Protein AF-A0A3M7SC53-F1 (afdb_monomer_lite)

Structure (mmCIF, N/CA/C/O backbone):
data_AF-A0A3M7SC53-F1
#
_entry.id   AF-A0A3M7SC53-F1
#
loop_
_atom_site.group_PDB
_atom_site.id
_atom_site.type_symbol
_atom_site.label_atom_id
_atom_site.label_alt_id
_atom_site.label_comp_id
_atom_site.label_asym_id
_atom_site.label_entity_id
_atom_site.label_seq_id
_atom_site.pdbx_PDB_ins_code
_atom_site.Cartn_x
_atom_site.Cartn_y
_atom_site.Cartn_z
_atom_site.occupancy
_atom_site.B_iso_or_equiv
_atom_site.auth_seq_id
_atom_site.auth_comp_id
_atom_site.auth_asym_id
_atom_site.auth_atom_id
_atom_site.pdbx_PDB_model_num
ATOM 1 N N . MET A 1 1 ? 15.096 -19.952 -160.374 1.00 41.41 1 MET A N 1
ATOM 2 C CA . MET A 1 1 ? 16.534 -20.297 -160.502 1.00 41.41 1 MET A CA 1
ATOM 3 C C . MET A 1 1 ? 17.341 -19.293 -159.691 1.00 41.41 1 MET A C 1
ATOM 5 O O . MET A 1 1 ? 16.899 -18.151 -159.714 1.00 41.41 1 MET A O 1
ATOM 9 N N . PRO A 1 2 ? 18.494 -19.624 -159.064 1.00 46.28 2 PRO A N 1
ATOM 10 C CA . PRO A 1 2 ? 19.115 -20.933 -158.722 1.00 46.28 2 PRO A CA 1
ATOM 11 C C . PRO A 1 2 ? 19.351 -21.104 -157.176 1.00 46.28 2 PRO A C 1
ATOM 13 O O . PRO A 1 2 ? 19.527 -20.109 -156.490 1.00 46.28 2 PRO A O 1
ATOM 16 N N . LYS A 1 3 ? 19.083 -22.263 -156.523 1.00 46.66 3 LYS A N 1
ATOM 17 C CA . LYS A 1 3 ? 19.922 -23.482 -156.229 1.00 46.66 3 LYS A CA 1
ATOM 18 C C . LYS A 1 3 ? 21.086 -23.220 -155.228 1.00 46.66 3 LYS A C 1
ATOM 20 O O . LYS A 1 3 ? 21.797 -22.258 -155.441 1.00 46.66 3 LYS A O 1
ATOM 25 N N . GLU A 1 4 ? 21.334 -23.950 -154.118 1.00 41.44 4 GLU A N 1
ATOM 26 C CA . GLU A 1 4 ? 21.503 -25.415 -153.890 1.00 41.44 4 GLU A CA 1
ATOM 27 C C . GLU A 1 4 ? 21.604 -25.768 -152.360 1.00 41.44 4 GLU A C 1
ATOM 29 O O . GLU A 1 4 ? 22.154 -24.978 -151.604 1.00 41.44 4 GLU A O 1
ATOM 34 N N . LYS A 1 5 ? 20.898 -26.794 -151.818 1.00 39.72 5 LYS A N 1
ATOM 35 C CA . LYS A 1 5 ? 21.329 -28.156 -151.324 1.00 39.72 5 LYS A CA 1
ATOM 36 C C . LYS A 1 5 ? 22.576 -28.234 -150.395 1.00 39.72 5 LYS A C 1
ATOM 38 O O . LYS A 1 5 ? 23.561 -27.590 -150.692 1.00 39.72 5 LYS A O 1
ATOM 43 N N . SER A 1 6 ? 22.783 -29.120 -149.398 1.00 48.66 6 SER A N 1
ATOM 44 C CA . SER A 1 6 ? 22.049 -30.008 -148.451 1.00 48.66 6 SER A CA 1
ATOM 45 C C . SER A 1 6 ? 23.109 -30.871 -147.700 1.00 48.66 6 SER A C 1
ATOM 47 O O . SER A 1 6 ? 24.000 -31.357 -148.397 1.00 48.66 6 SER A O 1
ATOM 49 N N . LYS A 1 7 ? 23.007 -31.157 -146.378 1.00 39.00 7 LYS A N 1
ATOM 50 C CA . LYS A 1 7 ? 23.441 -32.433 -145.709 1.00 39.00 7 LYS A CA 1
ATOM 51 C C . LYS A 1 7 ? 23.257 -32.417 -144.168 1.00 39.00 7 LYS A C 1
ATOM 53 O O . LYS A 1 7 ? 23.855 -31.594 -143.487 1.00 39.00 7 LYS A O 1
ATOM 58 N N . LYS A 1 8 ? 22.479 -33.371 -143.628 1.00 48.31 8 LYS A N 1
ATOM 59 C CA . LYS A 1 8 ? 22.240 -33.674 -142.193 1.00 48.31 8 LYS A CA 1
ATOM 60 C C . LYS A 1 8 ? 22.649 -35.130 -141.904 1.00 48.31 8 LYS A C 1
ATOM 62 O O . LYS A 1 8 ? 22.130 -36.000 -142.594 1.00 48.31 8 LYS A O 1
ATOM 67 N N . SER A 1 9 ? 23.505 -35.393 -140.902 1.00 42.53 9 SER A N 1
ATOM 68 C CA . SER A 1 9 ? 23.645 -36.714 -140.222 1.00 42.53 9 SER A CA 1
ATOM 69 C C . SER A 1 9 ? 24.600 -36.727 -138.995 1.00 42.53 9 SER A C 1
ATOM 71 O O . SER A 1 9 ? 25.244 -37.744 -138.732 1.00 42.53 9 SER A O 1
ATOM 73 N N . LYS A 1 10 ? 24.743 -35.624 -138.236 1.00 46.44 10 LYS A N 1
ATOM 74 C CA . LYS A 1 10 ? 25.610 -35.543 -137.030 1.00 46.44 10 LYS A CA 1
ATOM 75 C C . LYS A 1 10 ? 24.879 -35.136 -135.736 1.00 46.44 10 LYS A C 1
ATOM 77 O O . LYS A 1 10 ? 25.492 -35.152 -134.677 1.00 46.44 10 LYS A O 1
ATOM 82 N N . ASP A 1 11 ? 23.576 -34.866 -135.784 1.00 50.78 11 ASP A N 1
ATOM 83 C CA . ASP A 1 11 ? 22.898 -34.075 -134.739 1.00 50.78 11 ASP A CA 1
ATOM 84 C C . ASP A 1 11 ? 22.455 -34.866 -133.486 1.00 50.78 11 ASP A C 1
ATOM 86 O O . ASP A 1 11 ? 22.272 -34.281 -132.422 1.00 50.78 11 ASP A O 1
ATOM 90 N N . SER A 1 12 ? 22.324 -36.199 -133.545 1.00 54.75 12 SER A N 1
ATOM 91 C CA . SER A 1 12 ? 21.771 -36.989 -132.420 1.00 54.75 12 SER A CA 1
ATOM 92 C C . SER A 1 12 ? 22.784 -37.296 -131.302 1.00 54.75 12 SER A C 1
ATOM 94 O O . SER A 1 12 ? 22.460 -37.151 -130.125 1.00 54.75 12 SER A O 1
ATOM 96 N N . LYS A 1 13 ? 24.039 -37.636 -131.637 1.00 55.78 13 LYS A N 1
ATOM 97 C CA . LYS A 1 13 ? 25.118 -37.781 -130.634 1.00 55.78 13 LYS A CA 1
ATOM 98 C C . LYS A 1 13 ? 25.551 -36.423 -130.076 1.00 55.78 13 LYS A C 1
ATOM 100 O O . LYS A 1 13 ? 25.897 -36.330 -128.903 1.00 55.78 13 LYS A O 1
ATOM 105 N N . VAL A 1 14 ? 25.477 -35.375 -130.898 1.00 60.75 14 VAL A N 1
ATOM 106 C CA . VAL A 1 14 ? 25.773 -33.990 -130.504 1.00 60.75 14 VAL A CA 1
ATOM 107 C C . VAL A 1 14 ? 24.816 -33.512 -129.405 1.00 60.75 14 VAL A C 1
ATOM 109 O O . VAL A 1 14 ? 25.275 -32.886 -128.459 1.00 60.75 14 VAL A O 1
ATOM 112 N N . ASN A 1 15 ? 23.541 -33.915 -129.431 1.00 68.19 15 ASN A N 1
ATOM 113 C CA . ASN A 1 15 ? 22.551 -33.521 -128.421 1.00 68.19 15 ASN A CA 1
ATOM 114 C C . ASN A 1 15 ? 22.837 -34.090 -127.006 1.00 68.19 15 ASN A C 1
ATOM 116 O O . ASN A 1 15 ? 22.750 -33.372 -126.013 1.00 68.19 15 ASN A O 1
ATOM 120 N N . TYR A 1 16 ? 23.262 -35.356 -126.891 1.00 70.62 16 TYR A N 1
ATOM 121 C CA . TYR A 1 16 ? 23.589 -35.967 -125.588 1.00 70.62 16 TYR A CA 1
ATOM 122 C C . TYR A 1 16 ? 24.852 -35.364 -124.950 1.00 70.62 16 TYR A C 1
ATOM 124 O O . TYR A 1 16 ? 24.859 -35.033 -123.763 1.00 70.62 16 TYR A O 1
ATOM 132 N N . PHE A 1 17 ? 25.914 -35.162 -125.740 1.00 73.56 17 PHE A N 1
ATOM 133 C CA . PHE A 1 17 ? 27.124 -34.491 -125.254 1.00 73.56 17 PHE A CA 1
ATOM 134 C C . PHE A 1 17 ? 26.847 -33.034 -124.872 1.00 73.56 17 PHE A C 1
ATOM 136 O O . PHE A 1 17 ? 27.353 -32.589 -123.846 1.00 73.56 17 PHE A O 1
ATOM 143 N N . GLN A 1 18 ? 26.000 -32.333 -125.634 1.00 76.50 18 GLN A N 1
ATOM 144 C CA . GLN A 1 18 ? 25.606 -30.952 -125.360 1.00 76.50 18 GLN A CA 1
ATOM 145 C C . GLN A 1 18 ? 24.805 -30.816 -124.055 1.00 76.50 18 GLN A C 1
ATOM 147 O O . GLN A 1 18 ? 25.041 -29.880 -123.289 1.00 76.50 18 GLN A O 1
ATOM 152 N N . ALA A 1 19 ? 23.926 -31.775 -123.747 1.00 78.25 19 ALA A N 1
ATOM 153 C CA . ALA A 1 19 ? 23.198 -31.824 -122.478 1.00 78.25 19 ALA A CA 1
ATOM 154 C C . ALA A 1 19 ? 24.126 -32.088 -121.277 1.00 78.25 19 ALA A C 1
ATOM 156 O O . ALA A 1 19 ? 24.023 -31.406 -120.257 1.00 78.25 19 ALA A O 1
ATOM 157 N N . ILE A 1 20 ? 25.091 -33.010 -121.402 1.00 80.38 20 ILE A N 1
ATOM 158 C CA . ILE A 1 20 ? 26.094 -33.267 -120.351 1.00 80.38 20 ILE A CA 1
ATOM 159 C C . ILE A 1 20 ? 27.000 -32.051 -120.142 1.00 80.38 20 ILE A C 1
ATOM 161 O O . ILE A 1 20 ? 27.295 -31.698 -118.999 1.00 80.38 20 ILE A O 1
ATOM 165 N N . THR A 1 21 ? 27.453 -31.396 -121.214 1.00 80.38 21 THR A N 1
ATOM 166 C CA . THR A 1 21 ? 28.243 -30.163 -121.093 1.00 80.38 21 THR A CA 1
ATOM 167 C C . THR A 1 21 ? 27.420 -29.034 -120.494 1.00 80.38 21 THR A C 1
ATOM 169 O O . THR A 1 21 ? 27.932 -28.332 -119.634 1.00 80.38 21 THR A O 1
ATOM 172 N N . GLY A 1 22 ? 26.146 -28.897 -120.871 1.00 83.25 22 GLY A N 1
ATOM 173 C CA . GLY A 1 22 ? 25.236 -27.906 -120.297 1.00 83.25 22 GLY A CA 1
ATOM 174 C C . GLY A 1 22 ? 25.007 -28.125 -118.802 1.00 83.25 22 GLY A C 1
ATOM 175 O O . GLY A 1 22 ? 25.065 -27.174 -118.033 1.00 83.25 22 GLY A O 1
ATOM 176 N N . TYR A 1 23 ? 24.850 -29.378 -118.364 1.00 85.44 23 TYR A N 1
ATOM 177 C CA . TYR A 1 23 ? 24.768 -29.712 -116.942 1.00 85.44 23 TYR A CA 1
ATOM 178 C C . TYR A 1 23 ? 26.079 -29.417 -116.202 1.00 85.44 23 TYR A C 1
ATOM 180 O O . TYR A 1 23 ? 26.052 -28.806 -115.139 1.00 85.44 23 TYR A O 1
ATOM 188 N N . LYS A 1 24 ? 27.237 -29.781 -116.774 1.00 85.25 24 LYS A N 1
ATOM 189 C CA . LYS A 1 24 ? 28.553 -29.453 -116.195 1.00 85.25 24 LYS A CA 1
ATOM 190 C C . LYS A 1 24 ? 28.775 -27.942 -116.084 1.00 85.25 24 LYS A C 1
ATOM 192 O O . LYS A 1 24 ? 29.287 -27.497 -115.064 1.00 85.25 24 LYS A O 1
ATOM 197 N N . ILE A 1 25 ? 28.374 -27.174 -117.099 1.00 84.25 25 ILE A N 1
ATOM 198 C CA . ILE A 1 25 ? 28.403 -25.705 -117.086 1.00 84.25 25 ILE A CA 1
ATOM 199 C C . ILE A 1 25 ? 27.472 -25.187 -115.993 1.00 84.25 25 ILE A C 1
ATOM 201 O O . ILE A 1 25 ? 27.925 -24.452 -115.135 1.00 84.25 25 ILE A O 1
ATOM 205 N N . SER A 1 26 ? 26.224 -25.655 -115.933 1.00 88.19 26 SER A N 1
ATOM 206 C CA . SER A 1 26 ? 25.269 -25.250 -114.894 1.00 88.19 26 SER A CA 1
ATOM 207 C C . SER A 1 26 ? 25.753 -25.570 -113.478 1.00 88.19 26 SER A C 1
ATOM 209 O O . SER A 1 26 ? 25.450 -24.824 -112.549 1.00 88.19 26 SER A O 1
ATOM 211 N N . LEU A 1 27 ? 26.471 -26.678 -113.294 1.00 89.19 27 LEU A N 1
ATOM 212 C CA . LEU A 1 27 ? 27.031 -27.070 -112.005 1.00 89.19 27 LEU A CA 1
ATOM 213 C C . LEU A 1 27 ? 28.202 -26.153 -111.629 1.00 89.19 27 LEU A C 1
ATOM 215 O O . LEU A 1 27 ? 28.266 -25.690 -110.495 1.00 89.19 27 LEU A O 1
ATOM 219 N N . LYS A 1 28 ? 29.057 -25.801 -112.599 1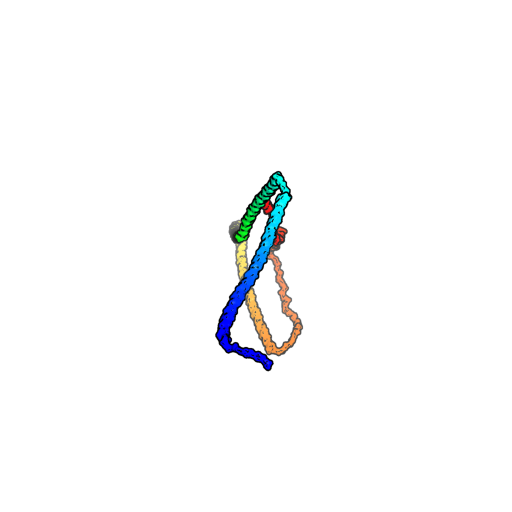.00 90.62 28 LYS A N 1
ATOM 220 C CA . LYS A 1 28 ? 30.123 -24.804 -112.422 1.00 90.62 28 LYS A CA 1
ATOM 221 C C . LYS A 1 28 ? 29.590 -23.389 -112.213 1.00 90.62 28 LYS A C 1
ATOM 223 O O . LYS A 1 28 ? 30.130 -22.674 -111.383 1.00 90.62 28 LYS A O 1
ATOM 228 N N . ASP A 1 29 ? 28.507 -23.006 -112.877 1.00 88.38 29 ASP A N 1
ATOM 229 C CA . ASP A 1 29 ? 27.830 -21.727 -112.661 1.00 88.38 29 ASP A CA 1
ATOM 230 C C . ASP A 1 29 ? 27.207 -21.658 -111.267 1.00 88.38 29 ASP A C 1
ATOM 232 O O . ASP A 1 29 ? 27.202 -20.596 -110.651 1.00 88.38 29 ASP A O 1
ATOM 236 N N . LYS A 1 30 ? 26.697 -22.781 -110.746 1.00 90.31 30 LYS A N 1
ATOM 237 C CA . LYS A 1 30 ? 26.227 -22.861 -109.361 1.00 90.31 30 LYS A CA 1
ATOM 238 C C . LYS A 1 30 ? 27.389 -22.718 -108.374 1.00 90.31 30 LYS A C 1
ATOM 240 O O . LYS A 1 30 ? 27.300 -21.878 -107.491 1.00 90.31 30 LYS A O 1
ATOM 245 N N . GLU A 1 31 ? 28.489 -23.446 -108.573 1.00 91.75 31 GLU A N 1
ATOM 246 C CA . GLU A 1 31 ? 29.707 -23.290 -107.758 1.00 91.75 31 GLU A CA 1
ATOM 247 C C . GLU A 1 31 ? 30.252 -21.850 -107.806 1.00 91.75 31 GLU A C 1
ATOM 249 O O . GLU A 1 31 ? 30.650 -21.306 -106.780 1.00 91.75 31 GLU A O 1
ATOM 254 N N . LEU A 1 32 ? 30.236 -21.206 -108.979 1.00 91.25 32 LEU A N 1
ATOM 255 C CA . LEU A 1 32 ? 30.642 -19.809 -109.142 1.00 91.25 32 LEU A CA 1
ATOM 256 C C . LEU A 1 32 ? 29.691 -18.845 -108.436 1.00 91.25 32 LEU A C 1
ATOM 258 O O . LEU A 1 32 ? 30.158 -17.876 -107.846 1.00 91.25 32 LEU A O 1
ATOM 262 N N . LYS A 1 33 ? 28.377 -19.087 -108.480 1.00 91.62 33 LYS A N 1
ATOM 263 C CA . LYS A 1 33 ? 27.397 -18.284 -107.736 1.00 91.62 33 LYS A CA 1
ATOM 264 C C . LYS A 1 33 ? 27.604 -18.419 -106.234 1.00 91.62 33 LYS A C 1
ATOM 266 O O . LYS A 1 33 ? 27.706 -17.393 -105.573 1.00 91.62 33 LYS A O 1
ATOM 271 N N . ASP A 1 34 ? 27.755 -19.640 -105.730 1.00 92.38 34 ASP A N 1
ATOM 272 C CA . ASP A 1 34 ? 28.002 -19.905 -104.311 1.00 92.38 34 ASP A CA 1
ATOM 273 C C . ASP A 1 34 ? 29.313 -19.227 -103.853 1.00 92.38 34 ASP A C 1
ATOM 275 O O . ASP A 1 34 ? 29.337 -18.531 -102.835 1.00 92.38 34 ASP A O 1
ATOM 279 N N . ALA A 1 35 ? 30.384 -19.325 -104.654 1.00 92.25 35 ALA A N 1
ATOM 280 C CA . ALA A 1 35 ? 31.656 -18.647 -104.393 1.00 92.25 35 ALA A CA 1
ATOM 281 C C . ALA A 1 35 ? 31.546 -17.113 -104.467 1.00 92.25 35 ALA A C 1
ATOM 283 O O . ALA A 1 35 ? 32.183 -16.404 -103.689 1.00 92.25 35 ALA A O 1
ATOM 284 N N . ASN A 1 36 ? 30.738 -16.577 -105.384 1.00 93.69 36 ASN A N 1
ATOM 285 C CA . ASN A 1 36 ? 30.528 -15.136 -105.520 1.00 93.69 36 ASN A CA 1
ATOM 286 C C . ASN A 1 36 ? 29.664 -14.575 -104.378 1.00 93.69 36 ASN A C 1
ATOM 288 O O . ASN A 1 36 ? 29.911 -13.475 -103.890 1.00 93.69 36 ASN A O 1
ATOM 292 N N . GLU A 1 37 ? 28.678 -15.335 -103.903 1.00 93.69 37 GLU A N 1
ATOM 293 C CA . GLU A 1 37 ? 27.919 -15.006 -102.696 1.00 93.69 37 GLU A CA 1
ATOM 294 C C . GLU A 1 37 ? 28.811 -15.019 -101.451 1.00 93.69 37 GLU A C 1
ATOM 296 O O . GLU A 1 37 ? 28.703 -14.128 -100.606 1.00 93.69 37 GLU A O 1
ATOM 301 N N . GLU A 1 38 ? 29.715 -15.995 -101.331 1.00 94.44 38 GLU A N 1
ATOM 302 C CA . GLU A 1 38 ? 30.712 -16.027 -100.259 1.00 94.44 38 GLU A CA 1
ATOM 303 C C . GLU A 1 38 ? 31.669 -14.831 -100.344 1.00 94.44 38 GLU A C 1
ATOM 305 O O . GLU A 1 38 ? 31.898 -14.154 -99.339 1.00 94.44 38 GLU A O 1
ATOM 310 N N . LEU A 1 39 ? 32.158 -14.504 -101.543 1.00 93.94 39 LEU A N 1
ATOM 311 C CA . LEU A 1 39 ? 32.999 -13.332 -101.775 1.00 93.94 39 LEU A CA 1
ATOM 312 C C . LEU A 1 39 ? 32.285 -12.042 -101.357 1.00 93.94 39 LEU A C 1
ATOM 314 O O . LEU A 1 39 ? 32.868 -11.234 -100.638 1.00 93.94 39 LEU A O 1
ATOM 318 N N . ASN A 1 40 ? 31.018 -11.868 -101.734 1.00 93.75 40 ASN A N 1
ATOM 319 C CA . ASN A 1 40 ? 30.230 -10.698 -101.347 1.00 93.75 40 ASN A CA 1
ATOM 320 C C . ASN A 1 40 ? 30.057 -10.606 -99.824 1.00 93.75 40 ASN A C 1
ATOM 322 O O . ASN A 1 40 ? 30.297 -9.545 -99.249 1.00 93.75 40 ASN A O 1
ATOM 326 N N . LYS A 1 41 ? 29.759 -11.723 -99.143 1.00 94.62 41 LYS A N 1
ATOM 327 C CA . LYS A 1 41 ? 29.696 -11.771 -97.669 1.00 94.62 41 LYS A CA 1
ATOM 328 C C . LYS A 1 41 ? 31.032 -11.388 -97.028 1.00 94.62 41 LYS A C 1
ATOM 330 O O . LYS A 1 41 ? 31.056 -10.691 -96.012 1.00 94.62 41 LYS A O 1
ATOM 335 N N . LEU A 1 42 ? 32.154 -11.829 -97.601 1.00 94.31 42 LEU A N 1
ATOM 336 C CA . LEU A 1 42 ? 33.490 -11.471 -97.120 1.00 94.31 42 LEU A CA 1
ATOM 337 C C . LEU A 1 42 ? 33.809 -9.992 -97.353 1.00 94.31 42 LEU A C 1
ATOM 339 O O . LEU A 1 42 ? 34.392 -9.360 -96.471 1.00 94.31 42 LEU A O 1
ATOM 343 N N . VAL A 1 43 ? 33.411 -9.428 -98.495 1.00 95.12 43 VAL A N 1
ATOM 344 C CA . VAL A 1 43 ? 33.581 -8.003 -98.813 1.00 95.12 43 VAL A CA 1
ATOM 345 C C . VAL A 1 43 ? 32.765 -7.135 -97.856 1.00 95.12 43 VAL A C 1
ATOM 347 O O . VAL A 1 43 ? 33.324 -6.220 -97.249 1.00 95.12 43 VAL A O 1
ATOM 350 N N . GLU A 1 44 ? 31.490 -7.459 -97.639 1.00 94.94 44 GLU A N 1
ATOM 351 C CA . GLU A 1 44 ? 30.635 -6.773 -96.662 1.00 94.94 44 GLU A CA 1
ATOM 352 C C . GLU A 1 44 ? 31.220 -6.872 -95.250 1.00 94.94 44 GLU A C 1
ATOM 354 O O . GLU A 1 44 ? 31.374 -5.867 -94.555 1.00 94.94 44 GLU A O 1
ATOM 359 N N . ARG A 1 45 ? 31.646 -8.071 -94.831 1.00 95.50 45 ARG A N 1
ATOM 360 C CA . ARG A 1 45 ? 32.296 -8.263 -93.529 1.00 95.50 45 ARG A CA 1
ATOM 361 C C . ARG A 1 45 ? 33.576 -7.438 -93.404 1.00 95.50 45 ARG A C 1
ATOM 363 O O . ARG A 1 45 ? 33.817 -6.856 -92.348 1.00 95.50 45 ARG A O 1
ATOM 370 N N . ASN A 1 46 ? 34.404 -7.377 -94.446 1.00 94.81 46 ASN A N 1
ATOM 371 C CA . ASN A 1 46 ? 35.625 -6.573 -94.447 1.00 94.81 46 ASN A CA 1
ATOM 372 C C . ASN A 1 46 ? 35.307 -5.079 -94.311 1.00 94.81 46 ASN A C 1
ATOM 374 O O . ASN A 1 46 ? 35.964 -4.387 -93.534 1.00 94.81 46 ASN A O 1
ATOM 378 N N . PHE A 1 47 ? 34.271 -4.606 -95.008 1.00 95.81 47 PHE A N 1
ATOM 379 C CA . PHE A 1 47 ? 33.781 -3.236 -94.903 1.00 95.81 47 PHE A CA 1
ATOM 380 C C . PHE A 1 47 ? 33.342 -2.900 -93.469 1.00 95.81 47 PHE A C 1
ATOM 382 O O . PHE A 1 47 ? 33.862 -1.950 -92.882 1.00 95.81 47 PHE A O 1
ATOM 389 N N . PHE A 1 48 ? 32.499 -3.733 -92.846 1.00 95.75 48 PHE A N 1
ATOM 390 C CA . PHE A 1 48 ? 32.073 -3.532 -91.454 1.00 95.75 48 PHE A CA 1
ATOM 391 C C . PHE A 1 48 ? 33.238 -3.576 -90.457 1.00 95.75 48 PHE A C 1
ATOM 393 O O . PHE A 1 48 ? 33.260 -2.825 -89.480 1.00 95.75 48 PHE A O 1
ATOM 400 N N . LEU A 1 49 ? 34.225 -4.449 -90.681 1.00 95.44 49 LEU A N 1
ATOM 401 C CA . LEU A 1 49 ? 35.411 -4.531 -89.827 1.00 95.44 49 LEU A CA 1
ATOM 402 C C . LEU A 1 49 ? 36.291 -3.283 -89.939 1.00 95.44 49 LEU A C 1
ATOM 404 O O . LEU A 1 49 ? 36.805 -2.826 -88.916 1.00 95.44 49 LEU A O 1
ATOM 408 N N . LYS A 1 50 ? 36.443 -2.713 -91.139 1.00 95.56 50 LYS A N 1
ATOM 409 C CA . LYS A 1 50 ? 37.151 -1.441 -91.338 1.00 95.56 50 LYS A CA 1
ATOM 410 C C . LYS A 1 50 ? 36.434 -0.302 -90.627 1.00 95.56 50 LYS A C 1
ATOM 412 O O . LYS A 1 50 ? 37.041 0.343 -89.780 1.00 95.56 50 LYS A O 1
ATOM 417 N N . GLU A 1 51 ? 35.130 -0.154 -90.846 1.00 95.62 51 GLU A N 1
ATOM 418 C CA . GLU A 1 51 ? 34.343 0.900 -90.199 1.00 95.62 51 GLU A CA 1
ATOM 419 C C . GLU A 1 51 ? 34.380 0.785 -88.664 1.00 95.62 51 GLU A C 1
ATOM 421 O O . GLU A 1 51 ? 34.571 1.772 -87.951 1.00 95.62 51 GLU A O 1
ATOM 426 N N . ARG A 1 52 ? 34.278 -0.438 -88.125 1.00 96.00 52 ARG A N 1
ATOM 427 C CA . ARG A 1 52 ? 34.438 -0.692 -86.686 1.00 96.00 52 ARG A CA 1
ATOM 428 C C . ARG A 1 52 ? 35.829 -0.303 -86.185 1.00 96.00 52 ARG A C 1
ATOM 430 O O . ARG A 1 52 ? 35.945 0.236 -85.084 1.00 96.00 52 ARG A O 1
ATOM 437 N N . THR A 1 53 ? 36.871 -0.607 -86.953 1.00 96.19 53 THR A N 1
ATOM 438 C CA . THR A 1 53 ? 38.258 -0.280 -86.595 1.00 96.19 53 THR A CA 1
ATOM 439 C C . THR A 1 53 ? 38.470 1.230 -86.578 1.00 96.19 53 THR A C 1
ATOM 441 O O . THR A 1 53 ? 39.059 1.747 -85.629 1.00 96.19 53 THR A O 1
ATOM 444 N N . ASP A 1 54 ? 37.915 1.948 -87.551 1.00 95.69 54 ASP A N 1
ATOM 445 C CA . ASP A 1 54 ? 37.993 3.407 -87.624 1.00 95.69 54 ASP A CA 1
ATOM 446 C C . ASP A 1 54 ? 37.260 4.069 -86.455 1.00 95.69 54 ASP A C 1
ATOM 448 O O . ASP A 1 54 ? 37.835 4.919 -85.770 1.00 95.69 54 ASP A O 1
ATOM 452 N N . ARG A 1 55 ? 36.038 3.615 -86.141 1.00 95.19 55 ARG A N 1
ATOM 453 C CA . ARG A 1 55 ? 35.298 4.071 -84.952 1.00 95.19 55 ARG A CA 1
ATOM 454 C C . ARG A 1 55 ? 36.094 3.822 -83.669 1.00 95.19 55 ARG A C 1
ATOM 456 O O . ARG A 1 55 ? 36.221 4.721 -82.841 1.00 95.19 55 ARG A O 1
ATOM 463 N N . LEU A 1 56 ? 36.684 2.633 -83.515 1.00 95.19 56 LEU A N 1
ATOM 464 C CA . LEU A 1 56 ? 37.503 2.303 -82.346 1.00 95.19 56 LEU A CA 1
ATOM 465 C C . LEU A 1 56 ? 38.738 3.208 -82.238 1.00 95.19 56 LEU A C 1
ATOM 467 O O . LEU A 1 56 ? 39.076 3.656 -81.143 1.00 95.19 56 LEU A O 1
ATOM 471 N N . ASN A 1 57 ? 39.404 3.495 -83.355 1.00 96.00 57 ASN A N 1
ATOM 472 C CA . ASN A 1 57 ? 40.565 4.381 -83.382 1.00 96.00 57 ASN A CA 1
ATOM 473 C C . ASN A 1 57 ? 40.189 5.826 -83.032 1.00 96.00 57 ASN A C 1
ATOM 475 O O . ASN A 1 57 ? 40.900 6.460 -82.252 1.00 96.00 57 ASN A O 1
ATOM 479 N N . GLN A 1 58 ? 39.048 6.325 -83.512 1.00 95.62 58 GLN A N 1
ATOM 480 C CA . GLN A 1 58 ? 38.526 7.636 -83.114 1.00 95.62 58 GLN A CA 1
ATOM 481 C C . GLN A 1 58 ? 38.234 7.695 -81.610 1.00 95.62 58 GLN A C 1
ATOM 483 O O . GLN A 1 58 ? 38.667 8.633 -80.941 1.00 95.62 58 GLN A O 1
ATOM 488 N N . THR A 1 59 ? 37.581 6.673 -81.045 1.00 94.12 59 THR A N 1
ATOM 489 C CA . THR A 1 59 ? 37.339 6.600 -79.594 1.00 94.12 59 THR A CA 1
ATOM 490 C C . THR A 1 59 ? 38.647 6.548 -78.802 1.00 94.12 59 THR A C 1
ATOM 492 O O . THR A 1 59 ? 38.784 7.232 -77.790 1.00 94.12 59 THR A O 1
ATOM 495 N N . ARG A 1 60 ? 39.643 5.780 -79.263 1.00 94.44 60 ARG A N 1
ATOM 496 C CA . ARG A 1 60 ? 40.974 5.734 -78.634 1.00 94.44 60 ARG A CA 1
ATOM 497 C C . ARG A 1 60 ? 41.642 7.106 -78.627 1.00 94.44 60 ARG A C 1
ATOM 499 O O . ARG A 1 60 ? 42.122 7.526 -77.579 1.00 94.44 60 ARG A O 1
ATOM 506 N N . LEU A 1 61 ? 41.630 7.818 -79.754 1.00 95.75 61 LEU A N 1
ATOM 507 C CA . LEU A 1 61 ? 42.186 9.171 -79.853 1.00 95.75 61 LEU A CA 1
ATOM 508 C C . LEU A 1 61 ? 41.466 10.156 -78.927 1.00 95.75 61 LEU A C 1
ATOM 510 O O . LEU A 1 61 ? 42.122 10.921 -78.223 1.00 95.75 61 LEU A O 1
ATOM 514 N N . GLN A 1 62 ? 40.134 10.095 -78.860 1.00 95.38 62 GLN A N 1
ATOM 515 C CA . GLN A 1 62 ? 39.349 10.910 -77.928 1.00 95.38 62 GLN A CA 1
ATOM 516 C C . GLN A 1 62 ? 39.712 10.621 -76.468 1.00 95.38 62 GLN A C 1
ATOM 518 O O . GLN A 1 62 ? 39.868 11.552 -75.681 1.00 95.38 62 GLN A O 1
ATOM 523 N N . ASN A 1 63 ? 39.885 9.350 -76.101 1.00 94.88 63 ASN A N 1
ATOM 524 C CA . ASN A 1 63 ? 40.265 8.966 -74.742 1.00 94.88 63 ASN A CA 1
ATOM 525 C C . ASN A 1 63 ? 41.681 9.435 -74.388 1.00 94.88 63 ASN A C 1
ATOM 527 O O . ASN A 1 63 ? 41.887 9.966 -73.300 1.00 94.88 63 ASN A O 1
ATOM 531 N N . ILE A 1 64 ? 42.640 9.304 -75.311 1.00 96.06 64 ILE A N 1
ATOM 532 C CA . ILE A 1 64 ? 44.004 9.824 -75.124 1.00 96.06 64 ILE A CA 1
ATOM 533 C C . ILE A 1 64 ? 43.969 11.342 -74.926 1.00 96.06 64 ILE A C 1
ATOM 535 O O . ILE A 1 64 ? 44.614 11.861 -74.016 1.00 96.06 64 ILE A O 1
ATOM 539 N N . HIS A 1 65 ? 43.187 12.056 -75.738 1.00 95.94 65 HIS A N 1
ATOM 540 C CA . HIS A 1 65 ? 43.052 13.501 -75.607 1.00 95.94 65 HIS A CA 1
ATOM 541 C C . HIS A 1 65 ? 42.455 13.895 -74.250 1.00 95.94 65 HIS A C 1
ATOM 543 O O . HIS A 1 65 ? 42.997 14.781 -73.594 1.00 95.94 65 HIS A O 1
ATOM 549 N N . LYS A 1 66 ? 41.391 13.213 -73.800 1.00 95.88 66 LYS A N 1
ATOM 550 C CA . LYS A 1 66 ? 40.789 13.429 -72.472 1.00 95.88 66 LYS A CA 1
ATOM 551 C C . LYS A 1 66 ? 41.807 13.235 -71.349 1.00 95.88 66 LYS A C 1
ATOM 553 O O . LYS A 1 66 ? 41.999 14.147 -70.549 1.00 95.88 66 LYS A O 1
ATOM 558 N N . ALA A 1 67 ? 42.534 12.118 -71.355 1.00 94.50 67 ALA A N 1
ATOM 559 C CA . ALA A 1 67 ? 43.567 11.844 -70.358 1.00 94.50 67 ALA A CA 1
ATOM 560 C C . ALA A 1 67 ? 44.669 12.921 -70.358 1.00 94.50 67 ALA A C 1
ATOM 562 O O . ALA A 1 67 ? 45.123 13.368 -69.307 1.00 94.50 67 ALA A O 1
ATOM 563 N N . MET A 1 68 ? 45.075 13.395 -71.540 1.00 94.38 68 MET A N 1
ATOM 564 C CA . MET A 1 68 ? 46.080 14.450 -71.651 1.00 94.38 68 MET A CA 1
ATOM 565 C C . MET A 1 68 ? 45.558 15.807 -71.161 1.00 94.38 68 MET A C 1
ATOM 567 O O . MET A 1 68 ? 46.310 16.556 -70.534 1.00 94.38 68 MET A O 1
ATOM 571 N N . THR A 1 69 ? 44.287 16.133 -71.411 1.00 94.19 69 THR A N 1
ATOM 572 C CA . THR A 1 69 ? 43.665 17.340 -70.853 1.00 94.19 69 THR A CA 1
ATOM 573 C C . THR A 1 69 ? 43.537 17.260 -69.337 1.00 94.19 69 THR A C 1
ATOM 575 O O . THR A 1 69 ? 43.923 18.212 -68.668 1.00 94.19 69 THR A O 1
ATOM 578 N N . GLU A 1 70 ? 43.106 16.122 -68.789 1.00 94.31 70 GLU A N 1
ATOM 579 C CA . GLU A 1 70 ? 43.008 15.895 -67.342 1.00 94.31 70 GLU A CA 1
ATOM 580 C C . GLU A 1 70 ? 44.374 16.062 -66.669 1.00 94.31 70 GLU A C 1
ATOM 582 O O . GLU A 1 70 ? 44.511 16.834 -65.719 1.00 94.31 70 GLU A O 1
ATOM 587 N N . TYR A 1 71 ? 45.417 15.445 -67.227 1.00 93.69 71 TYR A N 1
ATOM 588 C CA . TYR A 1 71 ? 46.780 15.592 -66.722 1.00 93.69 71 TYR A CA 1
ATOM 589 C C . TYR A 1 71 ? 47.252 17.053 -66.744 1.00 93.69 71 TYR A C 1
ATOM 591 O O . TYR A 1 71 ? 47.757 17.562 -65.742 1.00 93.69 71 TYR A O 1
ATOM 599 N N . LYS A 1 72 ? 47.038 17.772 -67.854 1.00 91.81 72 LYS A N 1
ATOM 600 C CA . LYS A 1 72 ? 47.373 19.202 -67.941 1.00 91.81 72 LYS A CA 1
ATOM 601 C C . LYS A 1 72 ? 46.613 20.018 -66.897 1.00 91.81 72 LYS A C 1
ATOM 603 O O . LYS A 1 72 ? 47.236 20.814 -66.200 1.00 91.81 72 LYS A O 1
ATOM 608 N N . THR A 1 73 ? 45.309 19.794 -66.728 1.00 90.62 73 THR A N 1
ATOM 609 C CA . THR A 1 73 ? 44.519 20.496 -65.703 1.00 90.62 73 THR A CA 1
ATOM 610 C C . THR A 1 73 ? 45.017 20.204 -64.293 1.00 90.62 73 THR A C 1
ATOM 612 O O . THR A 1 73 ? 45.175 21.136 -63.512 1.00 90.62 73 THR A O 1
ATOM 615 N N . PHE A 1 74 ? 45.365 18.952 -63.992 1.00 89.44 74 PHE A N 1
ATOM 616 C CA . PHE A 1 74 ? 45.907 18.559 -62.696 1.00 89.44 74 PHE A CA 1
ATOM 617 C C . PHE A 1 74 ? 47.261 19.225 -62.417 1.00 89.44 74 PHE A C 1
ATOM 619 O O . PHE A 1 74 ? 47.468 19.794 -61.349 1.00 89.44 74 PHE A O 1
ATOM 626 N N . THR A 1 75 ? 48.174 19.235 -63.394 1.00 84.50 75 THR A N 1
ATOM 627 C CA . THR A 1 75 ? 49.473 19.915 -63.239 1.00 84.50 75 THR A CA 1
ATOM 628 C C . THR A 1 75 ? 49.325 21.427 -63.078 1.00 84.50 75 THR A C 1
ATOM 630 O O . THR A 1 75 ? 50.023 22.023 -62.260 1.00 84.50 75 THR A O 1
ATOM 633 N N . HIS A 1 76 ? 48.394 22.056 -63.801 1.00 86.31 76 HIS A N 1
ATOM 634 C CA . HIS A 1 76 ? 48.083 23.469 -63.609 1.00 86.31 76 HIS A CA 1
ATOM 635 C C . HIS A 1 76 ? 47.505 23.737 -62.222 1.00 86.31 76 HIS A C 1
ATOM 637 O O . HIS A 1 76 ? 47.957 24.677 -61.579 1.00 86.31 76 HIS A O 1
ATOM 643 N N . GLN A 1 77 ? 46.581 22.904 -61.736 1.00 85.94 77 GLN A N 1
ATOM 644 C CA . GLN A 1 77 ? 46.031 23.014 -60.382 1.00 85.94 77 GLN A CA 1
ATOM 645 C C . GLN A 1 77 ? 47.138 22.925 -59.328 1.00 85.94 77 GLN A C 1
ATOM 647 O O . GLN A 1 77 ? 47.234 23.809 -58.480 1.00 85.94 77 GLN A O 1
ATOM 652 N N . LEU A 1 78 ? 48.028 21.936 -59.439 1.00 79.94 78 LEU A N 1
ATOM 653 C CA . LEU A 1 78 ? 49.150 21.755 -58.518 1.00 79.94 78 LEU A CA 1
ATOM 654 C C . LEU A 1 78 ? 50.125 22.944 -58.541 1.00 79.94 78 LEU A C 1
ATOM 656 O O . LEU A 1 78 ? 50.572 23.399 -57.495 1.00 79.94 78 LEU A O 1
ATOM 660 N N . ASN A 1 79 ? 50.432 23.476 -59.727 1.00 77.44 79 ASN A N 1
ATOM 661 C CA . ASN A 1 79 ? 51.321 24.632 -59.873 1.00 77.44 79 ASN A CA 1
ATOM 662 C C . ASN A 1 79 ? 50.656 25.957 -59.466 1.00 77.44 79 ASN A C 1
ATOM 664 O O . ASN A 1 79 ? 51.356 26.895 -59.097 1.00 77.44 79 ASN A O 1
ATOM 668 N N . SER A 1 80 ? 49.325 26.047 -59.556 1.00 76.50 80 SER A N 1
ATOM 669 C CA . SER A 1 80 ? 48.540 27.218 -59.143 1.00 76.50 80 SER A CA 1
ATOM 670 C C . SER A 1 80 ? 48.269 27.267 -57.642 1.00 76.50 80 SER A C 1
ATOM 672 O O . SER A 1 80 ? 47.900 28.323 -57.130 1.00 76.50 80 SER A O 1
ATOM 674 N N . GLN A 1 81 ? 48.445 26.149 -56.929 1.00 75.50 81 GLN A N 1
ATOM 675 C CA . GLN A 1 81 ? 48.341 26.152 -55.479 1.00 75.50 81 GLN A CA 1
ATOM 676 C C . GLN A 1 81 ? 49.494 26.978 -54.892 1.00 75.50 81 GLN A C 1
ATOM 678 O O . GLN A 1 81 ? 50.660 26.716 -55.209 1.00 75.50 81 GLN A O 1
ATOM 683 N N . PRO A 1 82 ? 49.199 27.981 -54.045 1.00 68.81 82 PRO A N 1
ATOM 684 C CA . PRO A 1 82 ? 50.242 28.718 -53.353 1.00 68.81 82 PRO A CA 1
ATOM 685 C C . PRO A 1 82 ? 51.057 27.733 -52.511 1.00 68.81 82 PRO A C 1
ATOM 687 O O . PRO A 1 82 ? 50.502 26.875 -51.822 1.00 68.81 82 PRO A O 1
ATOM 690 N N . ARG A 1 83 ? 52.388 27.828 -52.586 1.00 66.75 83 ARG A N 1
ATOM 691 C CA . ARG A 1 83 ? 53.272 27.020 -51.743 1.00 66.75 83 ARG A CA 1
ATOM 692 C C . ARG A 1 83 ? 53.094 27.495 -50.305 1.00 66.75 83 ARG A C 1
ATOM 694 O O . ARG A 1 83 ? 53.588 28.563 -49.968 1.00 66.75 83 ARG A O 1
ATOM 701 N N . CYS A 1 84 ? 52.375 26.728 -49.489 1.00 71.38 84 CYS A N 1
ATOM 702 C CA . CYS A 1 84 ? 52.248 27.023 -48.066 1.00 71.38 84 CYS A CA 1
ATOM 703 C C . CYS A 1 84 ? 53.631 27.010 -47.413 1.00 71.38 84 CYS A C 1
ATOM 705 O O . CYS A 1 84 ? 54.414 26.071 -47.609 1.00 71.38 84 CYS A O 1
ATOM 707 N N . GLU A 1 85 ? 53.922 28.045 -46.633 1.00 80.94 85 GLU A N 1
ATOM 708 C CA . GLU A 1 85 ? 55.135 28.087 -45.835 1.00 80.94 85 GLU A CA 1
ATOM 709 C C . GLU A 1 85 ? 55.034 27.079 -44.687 1.00 80.94 85 GLU A C 1
ATOM 711 O O . GLU A 1 85 ? 53.950 26.710 -44.225 1.00 80.94 85 GLU A O 1
ATOM 716 N N . ARG A 1 86 ? 56.188 26.587 -44.226 1.00 84.94 86 ARG A N 1
ATOM 717 C CA . ARG A 1 86 ? 56.240 25.598 -43.141 1.00 84.94 86 ARG A CA 1
ATOM 718 C C . ARG A 1 86 ? 55.557 26.125 -41.872 1.00 84.94 86 ARG A C 1
ATOM 720 O O . ARG A 1 86 ? 54.928 25.343 -41.162 1.00 84.94 86 ARG A O 1
ATOM 727 N N . ASP A 1 87 ? 55.676 27.421 -41.606 1.00 88.44 87 ASP A N 1
ATOM 728 C CA . ASP A 1 87 ? 55.170 28.041 -40.384 1.00 88.44 87 ASP A CA 1
ATOM 729 C C . ASP A 1 87 ? 53.638 28.143 -40.378 1.00 88.44 87 ASP A C 1
ATOM 731 O O . ASP A 1 87 ? 53.025 27.821 -39.358 1.00 88.44 87 ASP A O 1
ATOM 735 N N . ASP A 1 88 ? 53.007 28.438 -41.521 1.00 87.94 88 ASP A N 1
ATOM 736 C CA . ASP A 1 88 ? 51.542 28.430 -41.671 1.00 87.94 88 ASP A CA 1
ATOM 737 C C . ASP A 1 88 ? 50.960 27.043 -41.383 1.00 87.94 88 ASP A C 1
ATOM 739 O O . ASP A 1 88 ? 49.985 26.892 -40.645 1.00 87.94 88 ASP A O 1
ATOM 743 N N . VAL A 1 89 ? 51.615 25.998 -41.899 1.00 88.50 89 VAL A N 1
ATOM 744 C CA . VAL A 1 89 ? 51.228 24.606 -41.641 1.00 88.50 89 VAL A CA 1
ATOM 745 C C . VAL A 1 89 ? 51.346 24.283 -40.149 1.00 88.50 89 VAL A C 1
ATOM 747 O O . VAL A 1 89 ? 50.461 23.643 -39.585 1.00 88.50 89 VAL A O 1
ATOM 750 N N . ILE A 1 90 ? 52.403 24.745 -39.473 1.00 91.06 90 ILE A N 1
ATOM 751 C CA . ILE A 1 90 ? 52.576 24.533 -38.028 1.00 91.06 90 ILE A CA 1
ATOM 752 C C . ILE A 1 90 ? 51.481 25.247 -37.224 1.00 91.06 90 ILE A C 1
ATOM 754 O O . ILE A 1 90 ? 50.990 24.679 -36.244 1.00 91.06 90 ILE A O 1
ATOM 758 N N . ILE A 1 91 ? 51.095 26.467 -37.609 1.00 92.19 91 ILE A N 1
ATOM 759 C CA . ILE A 1 91 ? 50.024 27.224 -36.945 1.00 92.19 91 ILE A CA 1
ATOM 760 C C . ILE A 1 91 ? 48.686 26.498 -37.107 1.00 92.19 91 ILE A C 1
ATOM 762 O O . ILE A 1 91 ? 48.018 26.237 -36.105 1.00 92.19 91 ILE A O 1
ATOM 766 N N . GLU A 1 92 ? 48.335 26.076 -38.323 1.00 92.25 92 GLU A N 1
ATOM 767 C CA . GLU A 1 92 ? 47.097 25.329 -38.568 1.00 92.25 92 GLU A CA 1
ATOM 768 C C . GLU A 1 92 ? 47.076 23.981 -37.841 1.00 92.25 92 GLU A C 1
ATOM 770 O O . GLU A 1 92 ? 46.071 23.613 -37.232 1.00 92.25 92 GLU A O 1
ATOM 775 N N . LEU A 1 93 ? 48.202 23.260 -37.794 1.00 93.81 93 LEU A N 1
ATOM 776 C CA . LEU A 1 93 ? 48.295 22.024 -37.013 1.00 93.81 93 LEU A CA 1
ATOM 777 C C . LEU A 1 93 ? 48.100 22.276 -35.513 1.00 93.81 93 LEU A C 1
ATOM 779 O O . LEU A 1 93 ? 47.432 21.482 -34.846 1.00 93.81 93 LEU A O 1
ATOM 783 N N . LYS A 1 94 ? 48.654 23.367 -34.969 1.00 95.31 94 LYS A N 1
ATOM 784 C CA . LYS A 1 94 ? 48.433 23.754 -33.568 1.00 95.31 94 LYS A CA 1
ATOM 785 C C . LYS A 1 94 ? 46.968 24.102 -33.318 1.00 95.31 94 LYS A C 1
ATOM 787 O O . LYS A 1 94 ? 46.423 23.622 -32.328 1.00 95.31 94 LYS A O 1
ATOM 792 N N . ASN A 1 95 ? 46.329 24.858 -34.210 1.00 94.88 95 ASN A N 1
ATOM 793 C CA . ASN A 1 95 ? 44.911 25.215 -34.115 1.00 94.88 95 ASN A CA 1
ATOM 794 C C . ASN A 1 95 ? 44.007 23.976 -34.173 1.00 94.88 95 ASN A C 1
ATOM 796 O O . ASN A 1 95 ? 43.114 23.809 -33.343 1.00 94.88 95 ASN A O 1
ATOM 800 N N . LEU A 1 96 ? 44.273 23.049 -35.094 1.00 96.25 96 LEU A N 1
ATOM 801 C CA . LEU A 1 96 ? 43.559 21.773 -35.169 1.00 96.25 96 LEU A CA 1
ATOM 802 C C . LEU A 1 96 ? 43.764 20.934 -33.905 1.00 96.25 96 LEU A C 1
ATOM 804 O O . LEU A 1 96 ? 42.831 20.287 -33.422 1.00 96.25 96 LEU A O 1
ATOM 808 N N . TRP A 1 97 ? 44.974 20.944 -33.345 1.00 96.56 97 TRP A N 1
ATOM 809 C CA . TRP A 1 97 ? 45.276 20.218 -32.118 1.00 96.56 97 TRP A CA 1
ATOM 810 C C . TRP A 1 97 ? 44.570 20.818 -30.897 1.00 96.56 97 TRP A C 1
ATOM 812 O O . TRP A 1 97 ? 43.976 20.071 -30.116 1.00 96.56 97 TRP A O 1
ATOM 822 N N . THR A 1 98 ? 44.574 22.145 -30.736 1.00 96.19 98 THR A N 1
ATOM 823 C CA . THR A 1 98 ? 43.858 22.821 -29.643 1.00 96.19 98 THR A CA 1
ATOM 824 C C . THR A 1 98 ? 42.351 22.642 -29.777 1.00 96.19 98 THR A C 1
ATOM 826 O O . THR A 1 98 ? 41.699 22.322 -28.784 1.00 96.19 98 THR A O 1
ATOM 829 N N . PHE A 1 99 ? 41.810 22.731 -30.994 1.00 96.62 99 PHE A N 1
ATOM 830 C CA . PHE A 1 99 ? 40.403 22.460 -31.277 1.00 96.62 99 PHE A CA 1
ATOM 831 C C . PHE A 1 99 ? 40.014 21.025 -30.907 1.00 96.62 99 PHE A C 1
ATOM 833 O O . PHE A 1 99 ? 39.079 20.807 -30.135 1.00 96.62 99 PHE A O 1
ATOM 840 N N . LYS A 1 100 ? 40.786 20.029 -31.360 1.00 96.62 100 LYS A N 1
ATOM 841 C CA . LYS A 1 100 ? 40.575 18.620 -30.993 1.00 96.62 100 LYS A CA 1
ATOM 842 C C . LYS A 1 100 ? 40.675 18.403 -29.482 1.00 96.62 100 LYS A C 1
ATOM 844 O O . LYS A 1 100 ? 39.915 17.622 -28.915 1.00 96.62 100 LYS A O 1
ATOM 849 N N . SER A 1 101 ? 41.610 19.082 -28.822 1.00 97.19 101 SER A N 1
ATOM 850 C CA . SER A 1 101 ? 41.762 19.035 -27.367 1.00 97.19 101 SER A CA 1
ATOM 851 C C . SER A 1 101 ? 40.544 19.629 -26.649 1.00 97.19 101 SER A C 1
ATOM 853 O O . SER A 1 101 ? 40.060 19.026 -25.692 1.00 97.19 101 SER A O 1
ATOM 855 N N . SER A 1 102 ? 39.994 20.746 -27.140 1.00 97.31 102 SER A N 1
ATOM 856 C CA . SER A 1 102 ? 38.756 21.347 -26.620 1.00 97.31 102 SER A CA 1
ATOM 857 C C . SER A 1 102 ? 37.570 20.395 -26.751 1.00 97.31 102 SER A C 1
ATOM 859 O O . SER A 1 102 ? 36.931 20.081 -25.750 1.00 97.31 102 SER A O 1
ATOM 861 N N . LEU A 1 103 ? 37.355 19.831 -27.945 1.00 96.81 103 LEU A N 1
ATOM 862 C CA . LEU A 1 103 ? 36.296 18.845 -28.181 1.00 96.81 103 LEU A CA 1
ATOM 863 C C . LEU A 1 103 ? 36.430 17.623 -27.268 1.00 96.81 103 LEU A C 1
ATOM 865 O O . LEU A 1 103 ? 35.443 17.122 -26.737 1.00 96.81 103 LEU A O 1
ATOM 869 N N . ASN A 1 104 ? 37.654 17.141 -27.039 1.00 96.94 104 ASN A N 1
ATOM 870 C CA . ASN A 1 104 ? 37.880 16.034 -26.114 1.00 96.94 104 ASN A CA 1
ATOM 871 C C . ASN A 1 104 ? 37.510 16.398 -24.669 1.00 96.94 104 ASN A C 1
ATOM 873 O O . ASN A 1 104 ? 36.949 15.558 -23.967 1.00 96.94 104 ASN A O 1
ATOM 877 N N . LYS A 1 105 ? 37.798 17.626 -24.218 1.00 97.25 105 LYS A N 1
ATOM 878 C CA . LYS A 1 105 ? 37.389 18.100 -22.886 1.00 97.25 105 LYS A CA 1
ATOM 879 C C . LYS A 1 105 ? 35.867 18.173 -22.771 1.00 97.25 105 LYS A C 1
ATOM 881 O O . LYS A 1 105 ? 35.320 17.662 -21.799 1.00 97.25 105 LYS A O 1
ATOM 886 N N . GLU A 1 106 ? 35.194 18.725 -23.777 1.00 97.44 106 GLU A N 1
ATOM 887 C CA . GLU A 1 106 ? 33.728 18.782 -23.837 1.00 97.44 106 GLU A CA 1
ATOM 888 C C . GLU A 1 106 ? 33.107 17.381 -23.822 1.00 97.44 106 GLU A C 1
ATOM 890 O O . GLU A 1 106 ? 32.192 17.115 -23.047 1.00 97.44 106 GLU A O 1
ATOM 895 N N . LEU A 1 107 ? 33.657 16.437 -24.591 1.00 96.94 107 LEU A N 1
ATOM 896 C CA . LEU A 1 107 ? 33.207 15.043 -24.579 1.00 96.94 107 LEU A CA 1
ATOM 897 C C . LEU A 1 107 ? 33.373 14.381 -23.210 1.00 96.94 107 LEU A C 1
ATOM 899 O O . LEU A 1 107 ? 32.530 13.576 -22.812 1.00 96.94 107 LEU A O 1
ATOM 903 N N . VAL A 1 108 ? 34.460 14.671 -22.494 1.00 97.69 108 VAL A N 1
ATOM 904 C CA . VAL A 1 108 ? 34.666 14.155 -21.134 1.00 97.69 108 VAL A CA 1
ATOM 905 C C . VAL A 1 108 ? 33.638 14.747 -20.171 1.00 97.69 108 VAL A C 1
ATOM 907 O O . VAL A 1 108 ? 33.077 13.997 -19.371 1.00 97.69 108 VAL A O 1
ATOM 910 N N . GLU A 1 109 ? 33.345 16.043 -20.276 1.00 98.00 109 GLU A N 1
ATOM 911 C CA . GLU A 1 109 ? 32.346 16.696 -19.426 1.00 98.00 109 GLU A CA 1
ATOM 912 C C . GLU A 1 109 ? 30.934 16.169 -19.707 1.00 98.00 109 GLU A C 1
ATOM 914 O O . GLU A 1 109 ? 30.240 15.764 -18.778 1.00 98.00 109 GLU A O 1
ATOM 919 N N . ILE A 1 110 ? 30.539 16.030 -20.976 1.00 97.81 110 ILE A N 1
ATOM 920 C CA . ILE A 1 110 ? 29.250 15.429 -21.354 1.00 97.81 110 ILE A CA 1
ATOM 921 C C . ILE A 1 110 ? 29.153 13.991 -20.828 1.00 97.81 110 ILE A C 1
ATOM 923 O O . ILE A 1 110 ? 28.143 13.604 -20.245 1.00 97.81 110 ILE A O 1
ATOM 927 N N . LYS A 1 111 ? 30.218 13.186 -20.952 1.00 97.88 111 LYS A N 1
ATOM 928 C CA . LYS A 1 111 ? 30.244 11.824 -20.386 1.00 97.88 111 LYS A CA 1
ATOM 929 C C . LYS A 1 111 ? 30.085 11.821 -18.868 1.00 97.88 111 LYS A C 1
ATOM 931 O O . LYS A 1 111 ? 29.484 10.896 -18.324 1.00 97.88 111 LYS A O 1
ATOM 936 N N . LYS A 1 112 ? 30.643 12.811 -18.172 1.00 97.94 112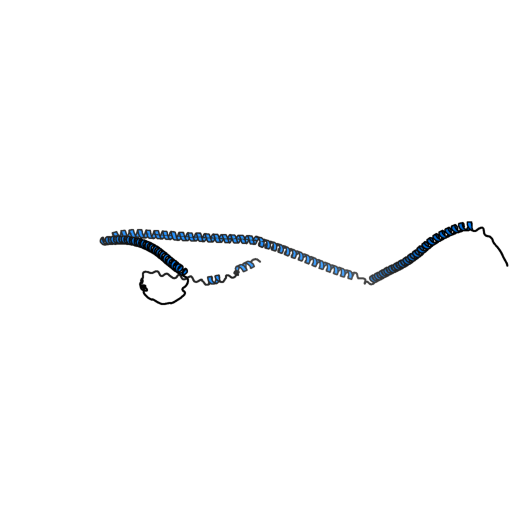 LYS A N 1
ATOM 937 C CA . LYS A 1 112 ? 30.483 12.966 -16.723 1.00 97.94 112 LYS A CA 1
ATOM 938 C C . LYS A 1 112 ? 29.046 13.351 -16.369 1.00 97.94 112 LYS A C 1
ATOM 940 O O . LYS A 1 112 ? 28.489 12.751 -15.455 1.00 97.94 112 LYS A O 1
ATOM 945 N N . GLN A 1 113 ? 28.442 14.271 -17.117 1.00 98.06 113 GLN A N 1
ATOM 946 C CA . GLN A 1 113 ? 27.041 14.659 -16.951 1.00 98.06 113 GLN A CA 1
ATOM 947 C C . GLN A 1 113 ? 26.105 13.467 -17.160 1.00 98.06 113 GLN A C 1
ATOM 949 O O . GLN A 1 113 ? 25.319 13.180 -16.266 1.00 98.06 113 GLN A O 1
ATOM 954 N N . ILE A 1 114 ? 26.278 12.701 -18.244 1.00 97.81 114 ILE A N 1
ATOM 955 C CA . ILE A 1 114 ? 25.505 11.472 -18.507 1.00 97.81 114 ILE A CA 1
ATOM 956 C C . ILE A 1 114 ? 25.611 10.495 -17.330 1.00 97.81 114 ILE A C 1
ATOM 958 O O . ILE A 1 114 ? 24.607 9.988 -16.841 1.00 97.81 114 ILE A O 1
ATOM 962 N N . LYS A 1 115 ? 26.823 10.265 -16.807 1.00 97.94 115 LYS A N 1
ATOM 963 C CA . LYS A 1 115 ? 27.013 9.377 -15.649 1.00 97.94 115 LYS A CA 1
ATOM 964 C C . LYS A 1 115 ? 26.324 9.884 -14.384 1.00 97.94 115 LYS A C 1
ATOM 966 O O . LYS A 1 115 ? 25.891 9.070 -13.572 1.00 97.94 115 LYS A O 1
ATOM 971 N N . ASN A 1 116 ? 26.279 11.195 -14.172 1.00 98.19 116 ASN A N 1
ATOM 972 C CA . ASN A 1 116 ? 25.595 11.775 -13.021 1.00 98.19 116 ASN A CA 1
ATOM 973 C C . ASN A 1 116 ? 24.075 11.659 -13.176 1.00 98.19 116 ASN A C 1
ATOM 975 O O . ASN A 1 116 ? 23.423 11.167 -12.259 1.00 98.19 116 ASN A O 1
ATOM 979 N N . THR A 1 117 ? 23.530 11.987 -14.349 1.00 97.94 117 THR A N 1
ATOM 980 C CA . THR A 1 117 ? 22.093 11.843 -14.616 1.00 97.94 117 THR A CA 1
ATOM 981 C C . THR A 1 117 ? 21.653 10.382 -14.550 1.00 97.94 117 THR A C 1
ATOM 983 O O . THR A 1 117 ? 20.606 10.085 -13.988 1.00 97.94 117 THR A O 1
ATOM 986 N N . ASP A 1 118 ? 22.465 9.433 -15.026 1.00 98.06 118 ASP A N 1
ATOM 987 C CA . ASP A 1 118 ? 22.176 7.998 -14.903 1.00 98.06 118 ASP A CA 1
ATOM 988 C C . ASP A 1 118 ? 22.091 7.541 -13.438 1.00 98.06 118 ASP A C 1
ATOM 990 O O . ASP A 1 118 ? 21.238 6.718 -13.085 1.00 98.06 118 ASP A O 1
ATOM 994 N N . LYS A 1 119 ? 22.941 8.089 -12.558 1.00 97.75 119 LYS A N 1
ATOM 995 C CA . LYS A 1 119 ? 22.873 7.815 -11.113 1.00 97.75 119 LYS A CA 1
ATOM 996 C C . LYS A 1 119 ? 21.588 8.366 -10.503 1.00 97.75 119 LYS A C 1
ATOM 998 O O . LYS A 1 119 ? 20.916 7.633 -9.782 1.00 97.75 119 LYS A O 1
ATOM 1003 N N . GLU A 1 120 ? 21.232 9.609 -10.813 1.00 97.94 120 GLU A N 1
ATOM 1004 C CA . GLU A 1 120 ? 19.990 10.239 -10.343 1.00 97.94 120 GLU A CA 1
ATOM 1005 C C . GLU A 1 120 ? 18.757 9.466 -10.826 1.00 97.94 120 GLU A C 1
ATOM 1007 O O . GLU A 1 120 ? 17.859 9.158 -10.042 1.00 97.94 120 GLU A O 1
ATOM 1012 N N . ILE A 1 121 ? 18.748 9.047 -12.095 1.00 97.75 121 ILE A N 1
ATOM 1013 C CA . ILE A 1 121 ? 17.691 8.203 -12.664 1.00 97.75 121 ILE A CA 1
ATOM 1014 C C . ILE A 1 121 ? 17.615 6.865 -11.923 1.00 97.75 121 ILE A C 1
ATOM 1016 O O . ILE A 1 121 ? 16.519 6.395 -11.616 1.00 97.75 121 ILE A O 1
ATOM 1020 N N . SER A 1 122 ? 18.751 6.234 -11.619 1.00 97.69 122 SER A N 1
ATOM 1021 C CA . SER A 1 122 ? 18.772 4.972 -10.873 1.00 97.69 122 SER A CA 1
ATOM 1022 C C . SER A 1 122 ? 18.216 5.132 -9.455 1.00 97.69 122 SER A C 1
ATOM 1024 O O . SER A 1 122 ? 17.428 4.296 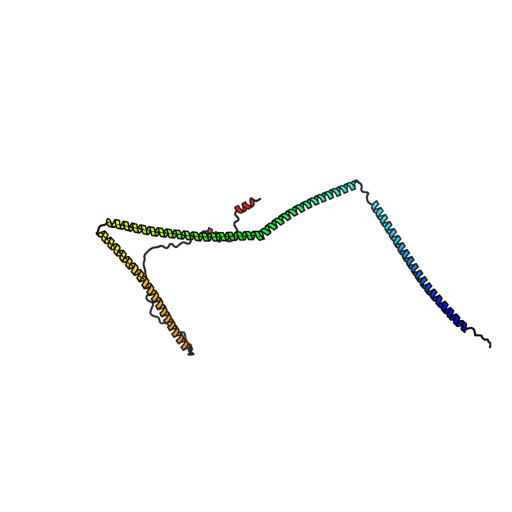-9.011 1.00 97.69 122 SER A O 1
ATOM 1026 N N . GLN A 1 123 ? 18.583 6.207 -8.756 1.00 97.62 123 GLN A N 1
ATOM 1027 C CA . GLN A 1 123 ? 18.064 6.523 -7.422 1.00 97.62 123 GLN A CA 1
ATOM 1028 C C . GLN A 1 123 ? 16.557 6.802 -7.463 1.00 97.62 123 GLN A C 1
ATOM 1030 O O . GLN A 1 123 ? 15.800 6.232 -6.679 1.00 97.62 123 GLN A O 1
ATOM 1035 N N . SER A 1 124 ? 16.102 7.599 -8.431 1.00 97.62 124 SER A N 1
ATOM 1036 C CA . SER A 1 124 ? 14.682 7.890 -8.644 1.00 97.62 124 SER A CA 1
ATOM 1037 C C . SER A 1 124 ? 13.877 6.618 -8.933 1.00 97.62 124 SER A C 1
ATOM 1039 O O . SER A 1 124 ? 12.831 6.386 -8.329 1.00 97.62 124 SER A O 1
ATOM 1041 N N . LYS A 1 125 ? 14.399 5.715 -9.775 1.00 97.69 125 LYS A N 1
ATOM 1042 C CA . LYS A 1 125 ? 13.783 4.403 -10.036 1.00 97.69 125 LYS A CA 1
ATOM 1043 C C . LYS A 1 125 ? 13.694 3.540 -8.779 1.00 97.69 125 LYS A C 1
ATOM 1045 O O . LYS A 1 125 ? 12.685 2.865 -8.579 1.00 97.69 125 LYS A O 1
ATOM 1050 N N . GLN A 1 126 ? 14.721 3.552 -7.930 1.00 97.69 126 GLN A N 1
ATOM 1051 C CA . GLN A 1 126 ? 14.694 2.825 -6.662 1.00 97.69 126 GLN A CA 1
ATOM 1052 C C . GLN A 1 126 ? 13.638 3.400 -5.710 1.00 97.69 126 GLN A C 1
ATOM 1054 O O . GLN A 1 126 ? 12.865 2.632 -5.137 1.00 97.69 126 GLN A O 1
ATOM 1059 N N . ALA A 1 127 ? 13.553 4.727 -5.593 1.00 97.44 127 ALA A N 1
ATOM 1060 C CA . ALA A 1 127 ? 12.524 5.395 -4.802 1.00 97.44 127 ALA A CA 1
ATOM 1061 C C . ALA A 1 127 ? 11.115 5.077 -5.328 1.00 97.44 127 ALA A C 1
ATOM 1063 O O . ALA A 1 127 ? 10.244 4.691 -4.555 1.00 97.44 127 ALA A O 1
ATOM 1064 N N . LEU A 1 128 ? 10.895 5.136 -6.645 1.00 97.81 128 LEU A N 1
ATOM 1065 C CA . LEU A 1 128 ? 9.626 4.741 -7.264 1.00 97.81 128 LEU A CA 1
ATOM 1066 C C . LEU A 1 128 ? 9.267 3.285 -6.958 1.00 97.81 128 LEU A C 1
ATOM 1068 O O . LEU A 1 128 ? 8.121 2.987 -6.623 1.00 97.81 128 LEU A O 1
ATOM 1072 N N . LYS A 1 129 ? 10.237 2.368 -7.024 1.00 97.12 129 LYS A N 1
ATOM 1073 C CA . LYS A 1 129 ? 10.021 0.962 -6.662 1.00 97.12 129 LYS A CA 1
ATOM 1074 C C . LYS A 1 129 ? 9.636 0.807 -5.186 1.00 97.12 129 LYS A C 1
ATOM 1076 O O . LYS A 1 129 ? 8.740 0.032 -4.867 1.00 97.12 129 LYS A O 1
ATOM 1081 N N . TYR A 1 130 ? 10.275 1.557 -4.292 1.00 96.88 130 TYR A N 1
ATOM 1082 C CA . TYR A 1 130 ? 9.906 1.583 -2.878 1.00 96.88 130 TYR A CA 1
ATOM 1083 C C . TYR A 1 130 ? 8.468 2.083 -2.682 1.00 96.88 130 TYR A C 1
ATOM 1085 O O . TYR A 1 130 ? 7.658 1.388 -2.075 1.00 96.88 130 TYR A O 1
ATOM 1093 N N . TRP A 1 131 ? 8.118 3.234 -3.260 1.00 97.19 131 TRP A N 1
ATOM 1094 C CA . TRP A 1 131 ? 6.789 3.828 -3.104 1.00 97.19 131 TRP A CA 1
ATOM 1095 C C . TRP A 1 131 ? 5.677 2.988 -3.731 1.00 97.19 131 TRP A C 1
ATOM 1097 O O . TRP A 1 131 ? 4.588 2.893 -3.174 1.00 97.19 131 TRP A O 1
ATOM 1107 N N . THR A 1 132 ? 5.940 2.337 -4.863 1.00 96.25 132 THR A N 1
ATOM 1108 C CA . THR A 1 132 ? 4.980 1.409 -5.483 1.00 96.25 132 THR A CA 1
ATOM 1109 C C . THR A 1 132 ? 4.769 0.159 -4.632 1.00 96.25 132 THR A C 1
ATOM 1111 O O . THR A 1 132 ? 3.626 -0.245 -4.430 1.00 96.25 132 THR A O 1
ATOM 1114 N N . ASN A 1 133 ? 5.833 -0.413 -4.061 1.00 96.38 133 ASN A N 1
ATOM 1115 C CA . ASN A 1 133 ? 5.714 -1.522 -3.113 1.00 96.38 133 ASN A CA 1
ATOM 1116 C C . ASN A 1 133 ? 4.947 -1.111 -1.852 1.00 96.38 133 ASN A C 1
ATOM 1118 O O . ASN A 1 133 ? 4.058 -1.837 -1.408 1.00 96.38 133 ASN A O 1
ATOM 1122 N N . PHE A 1 134 ? 5.250 0.067 -1.307 1.00 96.88 134 PHE A N 1
ATOM 1123 C CA . PHE A 1 134 ? 4.546 0.610 -0.152 1.00 96.88 134 PHE A CA 1
ATOM 1124 C C . PHE A 1 134 ? 3.059 0.824 -0.454 1.00 96.88 134 PHE A C 1
ATOM 1126 O O . PHE A 1 134 ? 2.217 0.363 0.302 1.00 96.88 134 PHE A O 1
ATOM 1133 N N . LYS A 1 135 ? 2.717 1.418 -1.600 1.00 95.69 135 LYS A N 1
ATOM 1134 C CA . LYS A 1 135 ? 1.322 1.612 -2.020 1.00 95.69 135 LYS A CA 1
ATOM 1135 C C . LYS A 1 135 ? 0.562 0.291 -2.187 1.00 95.69 135 LYS A C 1
ATOM 1137 O O . LYS A 1 135 ? -0.616 0.207 -1.862 1.00 95.69 135 LYS A O 1
ATOM 1142 N N . ASN A 1 136 ? 1.214 -0.733 -2.736 1.00 92.31 136 ASN A N 1
ATOM 1143 C CA . ASN A 1 136 ? 0.548 -1.996 -3.055 1.00 92.31 136 ASN A CA 1
ATOM 1144 C C . ASN A 1 136 ? 0.385 -2.914 -1.836 1.00 92.31 136 ASN A C 1
ATOM 1146 O O . ASN A 1 136 ? -0.648 -3.576 -1.717 1.00 92.31 136 ASN A O 1
ATOM 1150 N N . GLN A 1 137 ? 1.407 -2.979 -0.978 1.00 94.56 137 GLN A N 1
ATOM 1151 C CA . GLN A 1 137 ? 1.457 -3.890 0.167 1.00 94.56 137 GLN A CA 1
ATOM 1152 C C . GLN A 1 137 ? 1.454 -3.140 1.498 1.00 94.56 137 GLN A C 1
ATOM 1154 O O . GLN A 1 137 ? 0.604 -3.412 2.336 1.00 94.56 137 GLN A O 1
ATOM 1159 N N . GLY A 1 138 ? 2.341 -2.157 1.664 1.00 92.25 138 GLY A N 1
ATOM 1160 C CA . GLY A 1 138 ? 2.459 -1.394 2.911 1.00 92.25 138 GLY A CA 1
ATOM 1161 C C . GLY A 1 138 ? 1.155 -0.710 3.330 1.00 92.25 138 GLY A C 1
ATOM 1162 O O . GLY A 1 138 ? 0.811 -0.733 4.504 1.00 92.25 138 GLY A O 1
ATOM 1163 N N . THR A 1 139 ? 0.380 -0.178 2.381 1.00 93.44 139 THR A N 1
ATOM 1164 C CA . THR A 1 139 ? -0.946 0.391 2.663 1.00 93.44 139 THR A CA 1
ATOM 1165 C C . THR A 1 139 ? -1.912 -0.662 3.197 1.00 93.44 139 THR A C 1
ATOM 1167 O O . THR A 1 139 ? -2.603 -0.395 4.168 1.00 93.44 139 THR A O 1
ATOM 1170 N N . LYS A 1 140 ? -1.914 -1.878 2.639 1.00 95.12 140 LYS A N 1
ATOM 1171 C CA . LYS A 1 140 ? -2.781 -2.961 3.125 1.00 95.12 140 LYS A CA 1
ATOM 1172 C C . LYS A 1 140 ? -2.382 -3.405 4.525 1.00 95.12 140 LYS A C 1
ATOM 1174 O O . LYS A 1 140 ? -3.251 -3.598 5.366 1.00 95.12 140 LYS A O 1
ATOM 1179 N N . ASP A 1 141 ? -1.083 -3.536 4.778 1.00 95.38 141 ASP A N 1
ATOM 1180 C CA . ASP A 1 141 ? -0.576 -3.915 6.096 1.00 95.38 141 ASP A CA 1
ATOM 1181 C C . ASP A 1 141 ? -0.970 -2.851 7.139 1.00 95.38 141 ASP A C 1
ATOM 1183 O O . ASP A 1 141 ? -1.529 -3.186 8.184 1.00 95.38 141 ASP A O 1
ATOM 1187 N N . LEU A 1 142 ? -0.799 -1.563 6.815 1.00 96.50 142 LEU A N 1
ATOM 1188 C CA . LEU A 1 142 ? -1.241 -0.453 7.666 1.00 96.50 142 LEU A CA 1
ATOM 1189 C C . LEU A 1 142 ? -2.761 -0.437 7.867 1.00 96.50 142 LEU A C 1
ATOM 1191 O O . LEU A 1 142 ? -3.212 -0.273 8.996 1.00 96.50 142 LEU A O 1
ATOM 1195 N N . ASP A 1 143 ? -3.554 -0.657 6.819 1.00 96.75 143 ASP A N 1
ATOM 1196 C CA . ASP A 1 143 ? -5.016 -0.715 6.919 1.00 96.75 143 ASP A CA 1
ATOM 1197 C C . ASP A 1 143 ? -5.464 -1.858 7.835 1.00 96.75 143 ASP A C 1
ATOM 1199 O O . ASP A 1 143 ? -6.340 -1.670 8.682 1.00 96.75 143 ASP A O 1
ATOM 1203 N N . THR A 1 144 ? -4.835 -3.033 7.725 1.00 96.62 144 THR A N 1
ATOM 1204 C CA . THR A 1 144 ? -5.126 -4.162 8.620 1.00 96.62 144 THR A CA 1
ATOM 1205 C C . THR A 1 144 ? -4.743 -3.855 10.062 1.00 96.62 144 THR A C 1
ATOM 1207 O O . THR A 1 144 ? -5.518 -4.151 10.969 1.00 96.62 144 THR A O 1
ATOM 1210 N N . GLN A 1 145 ? -3.601 -3.201 10.291 1.00 98.00 145 GLN A N 1
ATOM 1211 C CA . GLN A 1 145 ? -3.178 -2.793 11.626 1.00 98.00 145 GLN A CA 1
ATOM 1212 C C . GLN A 1 145 ? -4.138 -1.760 12.228 1.00 98.00 145 GLN A C 1
ATOM 1214 O O . GLN A 1 145 ? -4.552 -1.901 13.376 1.00 98.00 145 GLN A O 1
ATOM 1219 N N . ILE A 1 146 ? -4.540 -0.752 11.453 1.00 98.06 146 ILE A N 1
ATOM 1220 C CA . ILE A 1 146 ? -5.518 0.256 11.876 1.00 98.06 146 ILE A CA 1
ATOM 1221 C C . ILE A 1 146 ? -6.859 -0.407 12.196 1.00 98.06 146 ILE A C 1
ATOM 1223 O O . ILE A 1 146 ? -7.486 -0.064 13.196 1.00 98.06 146 ILE A O 1
ATOM 1227 N N . TYR A 1 147 ? -7.305 -1.354 11.371 1.00 98.12 147 TYR A N 1
ATOM 1228 C CA . TYR A 1 147 ? -8.537 -2.097 11.613 1.00 98.12 147 TYR A CA 1
ATOM 1229 C C . TYR A 1 147 ? -8.481 -2.887 12.926 1.00 98.12 147 TYR A C 1
ATOM 1231 O O . TYR A 1 147 ? -9.409 -2.791 13.730 1.00 98.12 147 TYR A O 1
ATOM 1239 N N . LEU A 1 148 ? -7.386 -3.614 13.171 1.00 98.31 148 LEU A N 1
ATOM 1240 C CA . LEU A 1 148 ? -7.188 -4.368 14.409 1.00 98.31 148 LEU A CA 1
ATOM 1241 C C . LEU A 1 148 ? -7.183 -3.447 15.631 1.00 98.31 148 LEU A C 1
ATOM 1243 O O . LEU A 1 148 ? -7.937 -3.693 16.564 1.00 98.31 148 LEU A O 1
ATOM 1247 N N . LEU A 1 149 ? -6.433 -2.344 15.588 1.00 98.31 149 LEU A N 1
ATOM 1248 C CA . LEU A 1 149 ? -6.382 -1.377 16.689 1.00 98.31 149 LEU A CA 1
ATOM 1249 C C . LEU A 1 149 ? -7.745 -0.732 16.964 1.00 98.31 149 LEU A C 1
ATOM 1251 O O . LEU A 1 149 ? -8.128 -0.554 18.117 1.00 98.31 149 LEU A O 1
ATOM 1255 N N . LYS A 1 150 ? -8.511 -0.398 15.919 1.00 98.00 150 LYS A N 1
ATOM 1256 C CA . LYS A 1 150 ? -9.877 0.125 16.082 1.00 98.00 150 LYS A CA 1
ATOM 1257 C C . LYS A 1 150 ? -10.802 -0.899 16.728 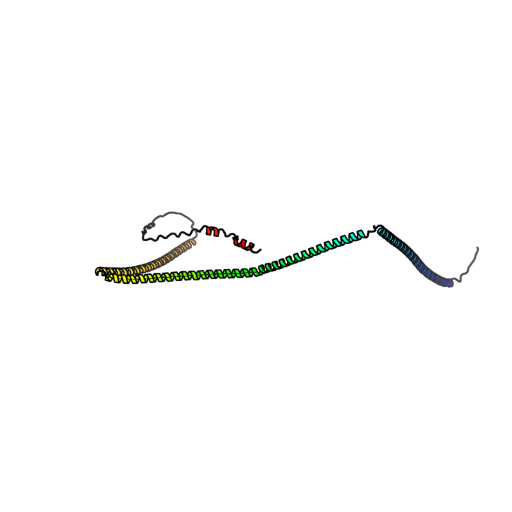1.00 98.00 150 LYS A C 1
ATOM 1259 O O . LYS A 1 150 ? -11.622 -0.524 17.561 1.00 98.00 150 LYS A O 1
ATOM 1264 N N . LYS A 1 151 ? -10.672 -2.171 16.346 1.00 98.12 151 LYS A N 1
ATOM 1265 C CA . LYS A 1 151 ? -11.436 -3.261 16.950 1.00 98.12 151 LYS A CA 1
ATOM 1266 C C . LYS A 1 151 ? -11.058 -3.451 18.420 1.00 98.12 151 LYS A C 1
ATOM 1268 O O . LYS A 1 151 ? -11.945 -3.466 19.259 1.00 98.12 151 LYS A O 1
ATOM 1273 N N . GLU A 1 152 ? -9.767 -3.508 18.739 1.00 98.38 152 GLU A N 1
ATOM 1274 C CA . GLU A 1 152 ? -9.281 -3.621 20.121 1.00 98.38 152 GLU A CA 1
ATOM 1275 C C . GLU A 1 152 ? -9.765 -2.459 20.997 1.00 98.38 152 GLU A C 1
ATOM 1277 O O . GLU A 1 152 ? -10.163 -2.672 22.140 1.00 98.38 152 GLU A O 1
ATOM 1282 N N . LEU A 1 153 ? -9.791 -1.234 20.461 1.00 98.31 153 LEU A N 1
ATOM 1283 C CA . LEU A 1 153 ? -10.312 -0.064 21.170 1.00 98.31 153 LEU A CA 1
ATOM 1284 C C . LEU A 1 153 ? -11.820 -0.194 21.432 1.00 98.31 153 LEU A C 1
ATOM 1286 O O . LEU A 1 153 ? -12.271 0.081 22.542 1.00 98.31 153 LEU A O 1
ATOM 1290 N N . ALA A 1 154 ? -12.594 -0.650 20.443 1.00 98.19 154 ALA A N 1
ATOM 1291 C CA . ALA A 1 154 ? -14.024 -0.898 20.613 1.00 98.19 154 ALA A CA 1
ATOM 1292 C C . ALA A 1 154 ? -14.292 -1.971 21.682 1.00 98.19 154 ALA A C 1
ATOM 1294 O O . ALA A 1 154 ? -15.077 -1.726 22.598 1.00 98.19 154 ALA A O 1
ATOM 1295 N N . ASP A 1 155 ? -13.575 -3.096 21.621 1.00 98.06 155 ASP A N 1
ATOM 1296 C CA . ASP A 1 155 ? -13.676 -4.189 22.594 1.00 98.06 155 ASP A CA 1
ATOM 1297 C C . ASP A 1 155 ? -13.276 -3.708 24.007 1.00 98.06 155 ASP A C 1
ATOM 1299 O O . ASP A 1 155 ? -13.912 -4.050 25.006 1.00 98.06 155 ASP A O 1
ATOM 1303 N N . MET A 1 156 ? -12.237 -2.872 24.123 1.00 97.94 156 MET A N 1
ATOM 1304 C CA . MET A 1 156 ? -11.820 -2.278 25.397 1.00 97.94 156 MET A CA 1
ATOM 1305 C C . MET A 1 156 ? -12.884 -1.331 25.962 1.00 97.94 156 MET A C 1
ATOM 1307 O O . MET A 1 156 ? -13.126 -1.337 27.169 1.00 97.94 156 MET A O 1
ATOM 1311 N N . ASN A 1 157 ? -13.527 -0.536 25.106 1.00 98.06 157 ASN A N 1
ATOM 1312 C CA . ASN A 1 157 ? -14.576 0.391 25.515 1.00 98.06 157 ASN A CA 1
ATOM 1313 C C . ASN A 1 157 ? -15.843 -0.348 25.974 1.00 98.06 157 ASN A C 1
ATOM 1315 O O . ASN A 1 157 ? -16.421 0.003 27.000 1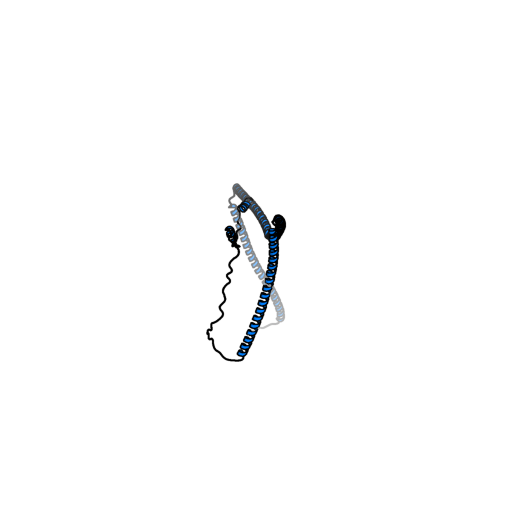.00 98.06 157 ASN A O 1
ATOM 1319 N N . GLU A 1 158 ? -16.242 -1.409 25.269 1.00 98.12 158 GLU A N 1
ATOM 1320 C CA . GLU A 1 158 ? -17.349 -2.274 25.692 1.00 98.12 158 GLU A CA 1
ATOM 1321 C C . GLU A 1 158 ? -17.053 -2.926 27.048 1.00 98.12 158 GLU A C 1
ATOM 1323 O O . GLU A 1 158 ? -17.862 -2.848 27.974 1.00 98.12 158 GLU A O 1
ATOM 1328 N N . ASN A 1 159 ? -15.852 -3.487 27.213 1.00 98.12 159 ASN A N 1
ATOM 1329 C CA . ASN A 1 159 ? -15.425 -4.060 28.488 1.00 98.12 159 ASN A CA 1
ATOM 1330 C C . ASN A 1 159 ? -15.414 -3.021 29.617 1.00 98.12 159 ASN A C 1
ATOM 1332 O O . ASN A 1 159 ? -15.829 -3.322 30.737 1.00 98.12 159 ASN A O 1
ATOM 1336 N N . TYR A 1 160 ? -14.966 -1.796 29.337 1.00 98.19 160 TYR A N 1
ATOM 1337 C CA . TYR A 1 160 ? -14.998 -0.706 30.305 1.00 98.19 160 TYR A CA 1
ATOM 1338 C C . TYR A 1 160 ? -16.430 -0.377 30.742 1.00 98.19 160 TYR A C 1
ATOM 1340 O O . TYR A 1 160 ? -16.681 -0.278 31.943 1.00 98.19 160 TYR A O 1
ATOM 1348 N N . GLU A 1 161 ? -17.380 -0.270 29.812 1.00 98.06 161 GLU A N 1
ATOM 1349 C CA . GLU A 1 161 ? -18.788 -0.008 30.137 1.00 98.06 161 GLU A CA 1
ATOM 1350 C C . GLU A 1 161 ? -19.423 -1.149 30.945 1.00 98.06 161 GLU A C 1
ATOM 1352 O O . GLU A 1 161 ? -20.137 -0.906 31.926 1.00 98.06 161 GLU A O 1
ATOM 1357 N N . ILE A 1 162 ? -19.112 -2.405 30.614 1.00 97.88 162 ILE A N 1
ATOM 1358 C CA . ILE A 1 162 ? -19.572 -3.573 31.381 1.00 97.88 162 ILE A CA 1
ATOM 1359 C C . ILE A 1 162 ? -19.011 -3.535 32.809 1.00 97.88 162 ILE A C 1
ATOM 1361 O O . ILE A 1 162 ? -19.755 -3.694 33.779 1.00 97.88 162 ILE A O 1
ATOM 1365 N N . ILE A 1 163 ? -17.710 -3.285 32.972 1.00 97.88 163 ILE A N 1
ATOM 1366 C CA . ILE A 1 163 ? -17.078 -3.213 34.297 1.00 97.88 163 ILE A CA 1
ATOM 1367 C C . ILE A 1 163 ? -17.631 -2.024 35.088 1.00 97.88 163 ILE A C 1
ATOM 1369 O O . ILE A 1 163 ? -17.974 -2.166 36.260 1.00 97.88 163 ILE A O 1
ATOM 1373 N N . SER A 1 164 ? -17.761 -0.864 34.451 1.00 98.06 164 SER A N 1
ATOM 1374 C CA . SER A 1 164 ? -18.285 0.363 35.052 1.00 98.06 164 SER A CA 1
ATOM 1375 C C . SER A 1 164 ? -19.723 0.183 35.537 1.00 98.06 164 SER A C 1
ATOM 1377 O O . SER A 1 164 ? -20.032 0.494 36.688 1.00 98.06 164 SER A O 1
ATOM 1379 N N . SER A 1 165 ? -20.600 -0.382 34.705 1.00 97.56 165 SER A N 1
ATOM 1380 C CA . SER A 1 165 ? -21.987 -0.676 35.083 1.00 97.56 165 SER A CA 1
ATOM 1381 C C . SER A 1 165 ? -22.071 -1.707 36.210 1.00 97.56 165 SER A C 1
ATOM 1383 O O . SER A 1 165 ? -22.793 -1.488 37.181 1.00 97.56 165 SER A O 1
ATOM 1385 N N . THR A 1 166 ? -21.270 -2.772 36.151 1.00 97.75 166 THR A N 1
ATOM 1386 C CA . THR A 1 166 ? -21.208 -3.791 37.209 1.00 97.75 166 THR A CA 1
ATOM 1387 C C . THR A 1 166 ? -20.738 -3.192 38.535 1.00 97.75 166 THR A C 1
ATOM 1389 O O . THR A 1 166 ? -21.343 -3.435 39.577 1.00 97.75 166 THR A O 1
ATOM 1392 N N . LEU A 1 167 ? -19.693 -2.359 38.514 1.00 97.69 167 LEU A N 1
ATOM 1393 C CA . LEU A 1 167 ? -19.200 -1.667 39.705 1.00 97.69 167 LEU A CA 1
ATOM 1394 C C . LEU A 1 167 ? -20.242 -0.701 40.270 1.00 97.69 167 LEU A C 1
ATOM 1396 O O . LEU A 1 167 ? -20.449 -0.690 41.482 1.00 97.69 167 LEU A O 1
ATOM 1400 N N . ARG A 1 168 ? -20.925 0.076 39.420 1.00 97.81 168 ARG A N 1
ATOM 1401 C CA . ARG A 1 168 ? -22.017 0.961 39.853 1.00 97.81 168 ARG A CA 1
ATOM 1402 C C . ARG A 1 168 ? -23.129 0.168 40.535 1.00 97.81 168 ARG A C 1
ATOM 1404 O O . ARG A 1 168 ? -23.529 0.555 41.629 1.00 97.81 168 ARG A O 1
ATOM 1411 N N . ASN A 1 169 ? -23.558 -0.946 39.943 1.00 97.19 169 ASN A N 1
ATOM 1412 C CA . ASN A 1 169 ? -24.598 -1.809 40.506 1.00 97.19 169 ASN A CA 1
ATOM 1413 C C . ASN A 1 169 ? -24.171 -2.396 41.859 1.00 97.19 169 ASN A C 1
ATOM 1415 O O . ASN A 1 169 ? -24.898 -2.283 42.843 1.00 97.19 169 ASN A O 1
ATOM 1419 N N . ASN A 1 170 ? -22.945 -2.916 41.954 1.00 97.88 170 ASN A N 1
ATOM 1420 C CA . ASN A 1 170 ? -22.404 -3.431 43.213 1.00 97.88 170 ASN A CA 1
ATOM 1421 C C . ASN A 1 170 ? -22.332 -2.341 44.297 1.00 97.88 170 ASN A C 1
ATOM 1423 O O . ASN A 1 170 ? -22.660 -2.585 45.458 1.00 97.88 170 ASN A O 1
ATOM 1427 N N . ILE A 1 171 ? -21.928 -1.118 43.941 1.00 97.56 171 ILE A N 1
ATOM 1428 C CA . ILE A 1 171 ? -21.922 0.013 44.878 1.00 97.56 171 ILE A CA 1
ATOM 1429 C C . ILE A 1 171 ? -23.349 0.332 45.329 1.00 97.56 171 ILE A C 1
ATOM 1431 O O . ILE A 1 171 ? -23.585 0.489 46.524 1.00 97.56 171 ILE A O 1
ATOM 1435 N N . THR A 1 172 ? -24.318 0.398 44.416 1.00 97.50 172 THR A N 1
ATOM 1436 C CA . THR A 1 172 ? -25.710 0.656 44.802 1.00 97.50 172 THR A CA 1
ATOM 1437 C C . THR A 1 172 ? -26.272 -0.445 45.695 1.00 97.50 172 THR A C 1
ATOM 1439 O O . THR A 1 172 ? -26.943 -0.139 46.678 1.00 97.50 172 THR A O 1
ATOM 1442 N N . ASP A 1 173 ? -25.947 -1.707 45.421 1.00 97.44 173 ASP A N 1
ATOM 1443 C CA . ASP A 1 173 ? -26.408 -2.847 46.210 1.00 97.44 173 ASP A CA 1
ATOM 1444 C C . ASP A 1 173 ? -25.799 -2.835 47.612 1.00 97.44 173 ASP A C 1
ATOM 1446 O O . ASP A 1 173 ? -26.530 -2.899 48.600 1.00 97.44 173 ASP A O 1
ATOM 1450 N N . THR A 1 174 ? -24.484 -2.631 47.723 1.00 97.25 174 THR A N 1
ATOM 1451 C CA . THR A 1 174 ? -23.815 -2.501 49.027 1.00 97.25 174 THR A CA 1
ATOM 1452 C C . THR A 1 174 ? -24.324 -1.299 49.825 1.00 97.25 174 THR A C 1
ATOM 1454 O O . THR A 1 174 ? -24.544 -1.416 51.031 1.00 97.25 174 THR A O 1
ATOM 1457 N N . VAL A 1 175 ? -24.588 -0.154 49.186 1.00 97.25 175 VAL A N 1
ATOM 1458 C CA . VAL A 1 175 ? -25.201 1.013 49.846 1.00 97.25 175 VAL A CA 1
ATOM 1459 C C . VAL A 1 175 ? -26.606 0.682 50.346 1.00 97.25 175 VAL A C 1
ATOM 1461 O O . VAL A 1 175 ? -26.935 0.994 51.492 1.00 97.25 175 VAL A O 1
ATOM 1464 N N . ASN A 1 176 ? -27.423 0.013 49.531 1.00 97.12 176 ASN A N 1
ATOM 1465 C CA . ASN A 1 176 ? -28.769 -0.406 49.915 1.00 97.12 176 ASN A CA 1
ATOM 1466 C C . ASN A 1 176 ? -28.741 -1.396 51.088 1.00 97.12 176 ASN A C 1
ATOM 1468 O O . ASN A 1 176 ? -29.556 -1.288 52.007 1.00 97.12 176 ASN A O 1
ATOM 1472 N N . GLU A 1 177 ? -27.797 -2.336 51.099 1.00 97.31 177 GLU A N 1
ATOM 1473 C CA . GLU A 1 177 ? -27.591 -3.262 52.213 1.00 97.31 177 GLU A CA 1
ATOM 1474 C C . GLU A 1 177 ? -27.145 -2.544 53.488 1.00 97.31 177 GLU A C 1
ATOM 1476 O O . GLU A 1 177 ? -27.720 -2.777 54.554 1.00 97.31 177 GLU A O 1
ATOM 1481 N N . ILE A 1 178 ? -26.173 -1.630 53.399 1.00 96.69 178 ILE A N 1
ATOM 1482 C CA . ILE A 1 178 ? -25.728 -0.813 54.536 1.00 96.69 178 ILE A CA 1
ATOM 1483 C C . ILE A 1 178 ? -26.893 0.015 55.075 1.00 96.69 178 ILE A C 1
ATOM 1485 O O . ILE A 1 178 ? -27.079 0.086 56.291 1.00 96.69 178 ILE A O 1
ATOM 1489 N N . MET A 1 179 ? -27.702 0.613 54.201 1.00 96.50 179 MET A N 1
ATOM 1490 C CA . MET A 1 179 ? -28.858 1.413 54.593 1.00 96.50 179 MET A CA 1
ATOM 1491 C C . MET A 1 179 ? -29.909 0.554 55.304 1.00 96.50 179 MET A C 1
ATOM 1493 O O . MET A 1 179 ? -30.319 0.901 56.411 1.00 96.50 179 MET A O 1
ATOM 1497 N N . LYS A 1 180 ? -30.273 -0.610 54.745 1.00 97.06 180 LYS A N 1
ATOM 1498 C CA . LYS A 1 180 ? -31.175 -1.582 55.394 1.00 97.06 180 LYS A CA 1
ATOM 1499 C C . LYS A 1 180 ? -30.640 -2.031 56.754 1.00 97.06 180 LYS A C 1
ATOM 1501 O O . LYS A 1 180 ? -31.368 -2.021 57.744 1.00 97.06 180 LYS A O 1
ATOM 1506 N N . ASN A 1 181 ? -29.358 -2.382 56.831 1.00 97.00 181 ASN A N 1
ATOM 1507 C CA . ASN A 1 181 ? -28.722 -2.802 58.078 1.00 97.00 181 ASN A CA 1
ATOM 1508 C C . ASN A 1 181 ? -28.699 -1.676 59.114 1.00 97.00 181 ASN A C 1
ATOM 1510 O O . ASN A 1 181 ? -28.960 -1.919 60.291 1.00 97.00 181 ASN A O 1
ATOM 1514 N N . THR A 1 182 ? -28.443 -0.444 58.682 1.00 96.62 182 THR A N 1
ATOM 1515 C CA . THR A 1 182 ? -28.421 0.736 59.549 1.00 96.62 182 THR A CA 1
ATOM 1516 C C . THR A 1 182 ? -29.812 1.033 60.104 1.00 96.62 182 THR A C 1
ATOM 1518 O O . THR A 1 182 ? -29.940 1.220 61.312 1.00 96.62 182 THR A O 1
ATOM 1521 N N . VAL A 1 183 ? -30.860 0.985 59.272 1.00 96.62 183 VAL A N 1
ATOM 1522 C CA . VAL A 1 183 ? -32.262 1.097 59.718 1.00 96.62 183 VAL A CA 1
ATOM 1523 C C . VAL A 1 183 ? -32.580 0.016 60.752 1.00 96.62 183 VAL A C 1
ATOM 1525 O O . VAL A 1 183 ? -33.010 0.338 61.857 1.00 96.62 183 VAL A O 1
ATOM 1528 N N . ASN A 1 184 ? -32.240 -1.245 60.472 1.00 96.12 184 ASN A N 1
ATOM 1529 C CA . ASN A 1 184 ? -32.461 -2.353 61.405 1.00 96.12 184 ASN A CA 1
ATOM 1530 C C . ASN A 1 184 ? -31.721 -2.168 62.745 1.00 96.12 184 ASN A C 1
ATOM 1532 O O . ASN A 1 184 ? -32.220 -2.551 63.805 1.00 96.12 184 ASN A O 1
ATOM 1536 N N . ILE A 1 185 ? -30.502 -1.620 62.734 1.00 96.12 185 ILE A N 1
ATOM 1537 C CA . ILE A 1 185 ? -29.743 -1.326 63.960 1.00 96.12 185 ILE A CA 1
ATOM 1538 C C . ILE A 1 185 ? -30.399 -0.181 64.738 1.00 96.12 185 ILE A C 1
ATOM 1540 O O . ILE A 1 185 ? -30.518 -0.279 65.962 1.00 96.12 185 ILE A O 1
ATOM 1544 N N . ILE A 1 186 ? -30.830 0.880 64.050 1.00 95.62 186 ILE A N 1
ATOM 1545 C CA . ILE A 1 186 ? -31.536 2.014 64.657 1.00 95.62 186 ILE A CA 1
ATOM 1546 C C . ILE A 1 186 ? -32.833 1.533 65.307 1.00 95.62 186 ILE A C 1
ATOM 1548 O O . ILE A 1 186 ? -33.059 1.830 66.474 1.00 95.62 186 ILE A O 1
ATOM 1552 N N . GLU A 1 187 ? -33.640 0.731 64.615 1.00 94.31 187 GLU A N 1
ATOM 1553 C CA . GLU A 1 187 ? -34.881 0.175 65.161 1.00 94.31 187 GLU A CA 1
ATOM 1554 C C . GLU A 1 187 ? -34.638 -0.670 66.412 1.00 94.31 187 GLU A C 1
ATOM 1556 O O . GLU A 1 187 ? -35.307 -0.478 67.428 1.00 94.31 187 GLU A O 1
ATOM 1561 N N . ARG A 1 188 ? -33.641 -1.566 66.390 1.00 94.19 188 ARG A N 1
ATOM 1562 C CA . ARG A 1 188 ? -33.272 -2.354 67.579 1.00 94.19 188 ARG A CA 1
ATOM 1563 C C . ARG A 1 188 ? -32.841 -1.461 68.739 1.00 94.19 188 ARG A C 1
ATOM 1565 O O . ARG A 1 188 ? -33.270 -1.685 69.869 1.00 94.19 188 ARG A O 1
ATOM 1572 N N . LYS A 1 189 ? -32.018 -0.439 68.484 1.00 94.62 189 LYS A N 1
ATOM 1573 C CA . LYS A 1 189 ? -31.604 0.514 69.526 1.00 94.62 189 LYS A CA 1
ATOM 1574 C C . LYS A 1 189 ? -32.785 1.321 70.054 1.00 94.62 189 LYS A C 1
ATOM 1576 O O . LYS A 1 189 ? -32.888 1.478 71.266 1.00 94.62 189 LYS A O 1
ATOM 1581 N N . ASN A 1 190 ? -33.686 1.768 69.185 1.00 93.12 190 ASN A N 1
ATOM 1582 C CA . ASN A 1 190 ? -34.898 2.485 69.570 1.00 93.12 190 ASN A CA 1
ATOM 1583 C C . ASN A 1 190 ? -35.793 1.623 70.463 1.00 93.12 190 ASN A C 1
ATOM 1585 O O . ASN A 1 190 ? -36.261 2.123 71.479 1.00 93.12 190 ASN A O 1
ATOM 1589 N N . LYS A 1 191 ? -35.956 0.326 70.160 1.00 89.94 191 LYS A N 1
ATOM 1590 C CA . LYS A 1 191 ? -36.675 -0.620 71.033 1.00 89.94 191 LYS A CA 1
ATOM 1591 C C . LYS A 1 191 ? -36.029 -0.723 72.416 1.00 89.94 191 LYS A C 1
ATOM 1593 O O . LYS A 1 191 ? -36.704 -0.530 73.418 1.00 89.94 191 LYS A O 1
ATOM 1598 N N . VAL A 1 192 ? -34.710 -0.916 72.483 1.00 92.50 192 VAL A N 1
ATOM 1599 C CA . VAL A 1 192 ? -33.982 -0.986 73.767 1.00 92.50 192 VAL A CA 1
ATOM 1600 C C . VAL A 1 192 ? -34.088 0.322 74.561 1.00 92.50 192 VAL A C 1
ATOM 1602 O O . VAL A 1 192 ? -34.213 0.299 75.786 1.00 92.50 192 VAL A O 1
ATOM 1605 N N . VAL A 1 193 ? -34.015 1.475 73.892 1.00 90.88 193 VAL A N 1
ATOM 1606 C CA . VAL A 1 193 ? -34.193 2.785 74.535 1.00 90.88 193 VAL A CA 1
ATOM 1607 C C . VAL A 1 193 ? -35.626 2.938 75.039 1.00 90.88 193 VAL A C 1
ATOM 1609 O O . VAL A 1 193 ? -35.801 3.308 76.196 1.00 90.88 193 VAL A O 1
ATOM 1612 N N . ALA A 1 194 ? -36.631 2.589 74.234 1.00 86.69 194 ALA A N 1
ATOM 1613 C CA . ALA A 1 194 ? -38.035 2.627 74.628 1.00 86.69 194 ALA A CA 1
ATOM 1614 C C . ALA A 1 194 ? -38.302 1.739 75.855 1.00 86.69 194 ALA A C 1
ATOM 1616 O O . ALA A 1 194 ? -38.883 2.207 76.831 1.00 86.69 194 ALA A O 1
ATOM 1617 N N . GLU A 1 195 ? -37.787 0.506 75.873 1.00 87.06 195 GLU A N 1
ATOM 1618 C CA . GLU A 1 195 ? -37.874 -0.396 77.029 1.00 87.06 195 GLU A CA 1
ATOM 1619 C C . GLU A 1 195 ? -37.219 0.191 78.284 1.00 87.06 195 GLU A C 1
ATOM 1621 O O . GLU A 1 195 ? -37.750 0.059 79.388 1.00 87.06 195 GLU A O 1
ATOM 1626 N N . LYS A 1 196 ? -36.061 0.847 78.144 1.00 88.81 196 LYS A N 1
ATOM 1627 C CA . LYS A 1 196 ? -35.409 1.537 79.265 1.00 88.81 196 LYS A CA 1
ATOM 1628 C C . LYS A 1 196 ? -36.242 2.722 79.745 1.00 88.81 196 LYS A C 1
ATOM 1630 O O . LYS A 1 196 ? -36.422 2.851 80.948 1.00 88.81 196 LYS A O 1
ATOM 1635 N N . CYS A 1 197 ? -36.778 3.544 78.844 1.00 84.56 197 CYS A N 1
ATOM 1636 C CA . CYS A 1 197 ? -37.645 4.672 79.186 1.00 84.56 197 CYS A CA 1
ATOM 1637 C C . CYS A 1 197 ? -38.912 4.219 79.920 1.00 84.56 197 CYS A C 1
ATOM 1639 O O . CYS A 1 197 ? -39.271 4.823 80.927 1.00 84.56 197 CYS A O 1
ATOM 1641 N N . LEU A 1 198 ? -39.536 3.119 79.488 1.00 82.00 198 LEU A N 1
ATOM 1642 C CA . LEU A 1 198 ? -40.705 2.538 80.157 1.00 82.00 198 LEU A CA 1
ATOM 1643 C C . LEU A 1 198 ? -40.433 2.157 81.619 1.00 82.00 198 LEU A C 1
ATOM 1645 O O . LEU A 1 198 ? -41.342 2.241 82.436 1.00 82.00 198 LEU A O 1
ATOM 1649 N N . LYS A 1 199 ? -39.194 1.796 81.981 1.00 81.75 199 LYS A N 1
ATOM 1650 C CA . LYS A 1 199 ? -38.822 1.489 83.377 1.00 81.75 199 LYS A CA 1
ATOM 1651 C C . LYS A 1 199 ? -38.753 2.722 84.283 1.00 81.75 199 LYS A C 1
ATOM 1653 O O . LYS A 1 199 ? -38.803 2.559 85.497 1.00 81.75 199 LYS A O 1
ATOM 1658 N N . PHE A 1 200 ? -38.616 3.921 83.716 1.00 82.38 200 PHE A N 1
ATOM 1659 C CA . PHE A 1 200 ? -38.536 5.185 84.459 1.00 82.38 200 PHE A CA 1
ATOM 1660 C C . PHE A 1 200 ? -39.858 5.973 84.461 1.00 82.38 200 PHE A C 1
ATOM 1662 O O . PHE A 1 200 ? -39.912 7.052 85.042 1.00 82.38 200 PHE A O 1
ATOM 1669 N N . LEU A 1 201 ? -40.905 5.464 83.801 1.00 81.81 201 LEU A N 1
ATOM 1670 C CA . LEU A 1 201 ? -42.218 6.106 83.695 1.00 81.81 201 LEU A CA 1
ATOM 1671 C C . LEU A 1 201 ? -43.185 5.624 84.788 1.00 81.81 201 LEU A C 1
ATOM 1673 O O . LEU A 1 201 ? -43.112 4.483 85.245 1.00 81.81 201 LEU A O 1
ATOM 1677 N N . ASP A 1 202 ? -44.140 6.483 85.151 1.00 86.81 202 ASP A N 1
ATOM 1678 C CA . ASP A 1 202 ? -45.231 6.139 86.067 1.00 86.81 202 ASP A CA 1
ATOM 1679 C C . ASP A 1 202 ? -46.138 5.038 85.498 1.00 86.81 202 ASP A C 1
ATOM 1681 O O . ASP A 1 202 ? -46.312 4.900 84.283 1.00 86.81 202 ASP A O 1
ATOM 1685 N N . LYS A 1 203 ? -46.775 4.271 86.390 1.00 85.06 203 LYS A N 1
ATOM 1686 C CA . LYS A 1 203 ? -47.583 3.093 86.032 1.00 85.06 203 LYS A CA 1
ATOM 1687 C C . LYS A 1 203 ? -48.706 3.408 85.031 1.00 85.06 203 LYS A C 1
ATOM 1689 O O . LYS A 1 203 ? -48.894 2.650 84.085 1.00 85.06 203 LYS A O 1
ATOM 1694 N N . GLU A 1 204 ? -49.394 4.537 85.203 1.00 83.44 204 GLU A N 1
ATOM 1695 C CA . GLU A 1 204 ? -50.453 4.996 84.289 1.00 83.44 204 GLU A CA 1
ATOM 1696 C C . GLU A 1 204 ? -49.901 5.320 82.888 1.00 83.44 204 GLU A C 1
ATOM 1698 O O . GLU A 1 204 ? -50.508 4.988 81.870 1.00 83.44 204 GLU A O 1
ATOM 1703 N N . SER A 1 205 ? -48.709 5.917 82.820 1.00 82.00 205 SER A N 1
ATOM 1704 C CA . SER A 1 205 ? -48.038 6.254 81.559 1.00 82.00 205 SER A CA 1
ATOM 1705 C C . SER A 1 205 ? -47.577 5.006 80.800 1.00 82.00 205 SER A C 1
ATOM 1707 O O . SER A 1 205 ? -47.671 4.959 79.573 1.00 82.00 205 SER A O 1
ATOM 1709 N N . VAL A 1 206 ? -47.124 3.969 81.512 1.00 82.12 206 VAL A N 1
ATOM 1710 C CA . VAL A 1 206 ? -46.771 2.669 80.915 1.00 82.12 206 VAL A CA 1
ATOM 1711 C C . VAL A 1 206 ? -48.003 1.975 80.329 1.00 82.12 206 VAL A C 1
ATOM 1713 O O . VAL A 1 206 ? -47.924 1.400 79.243 1.00 82.12 206 VAL A O 1
ATOM 1716 N N . GLU A 1 207 ? -49.142 2.034 81.017 1.00 84.75 207 GLU A N 1
ATOM 1717 C CA . GLU A 1 207 ? -50.395 1.421 80.563 1.00 84.75 207 GLU A CA 1
ATOM 1718 C C . GLU A 1 207 ? -50.933 2.103 79.296 1.00 84.75 207 GLU A C 1
ATOM 1720 O O . GLU A 1 207 ? -51.181 1.424 78.299 1.00 84.75 207 GLU A O 1
ATOM 1725 N N . LYS A 1 208 ? -50.944 3.445 79.264 1.00 85.19 208 LYS A N 1
ATOM 1726 C CA . LYS A 1 208 ? -51.269 4.227 78.054 1.00 85.19 208 LYS A CA 1
ATOM 1727 C C . LYS A 1 208 ? -50.327 3.926 76.885 1.00 85.19 208 LYS A C 1
ATOM 1729 O O . LYS A 1 208 ? -50.760 3.880 75.737 1.00 85.19 208 LYS A O 1
ATOM 1734 N N . SER A 1 209 ? -49.037 3.705 77.153 1.00 83.81 209 SER A N 1
ATOM 1735 C CA . SER A 1 209 ? -48.075 3.339 76.105 1.00 83.81 209 SER A CA 1
ATOM 1736 C C . SER A 1 209 ? -48.384 1.972 75.491 1.00 83.81 209 SER A C 1
ATOM 1738 O O . SER A 1 209 ? -48.302 1.834 74.273 1.00 83.81 209 SER A O 1
ATOM 1740 N N . LYS A 1 210 ? -48.755 0.976 76.306 1.00 84.88 210 LYS A N 1
ATOM 1741 C CA . LYS A 1 210 ? -49.140 -0.361 75.824 1.00 84.88 210 LYS A CA 1
ATOM 1742 C C . LYS A 1 210 ? -50.445 -0.335 75.037 1.00 84.88 210 LYS A C 1
ATOM 1744 O O . LYS A 1 210 ? -50.558 -1.010 74.021 1.00 84.88 210 LYS A O 1
ATOM 1749 N N . GLU A 1 211 ? -51.415 0.459 75.480 1.00 88.81 211 GLU A N 1
ATOM 1750 C CA . GLU A 1 211 ? -52.666 0.660 74.745 1.00 88.81 211 GLU A CA 1
ATOM 1751 C C . GLU A 1 211 ? -52.414 1.327 73.382 1.00 88.81 211 GLU A C 1
ATOM 1753 O O . GLU A 1 211 ? -52.960 0.908 72.360 1.00 88.81 211 GLU A O 1
ATOM 1758 N N . ASN A 1 212 ? -51.520 2.318 73.331 1.00 88.56 212 ASN A N 1
ATOM 1759 C CA . ASN A 1 212 ? -51.111 2.955 72.080 1.00 88.56 212 ASN A CA 1
ATOM 1760 C C . ASN A 1 212 ? -50.364 1.986 71.137 1.00 88.56 212 ASN A C 1
ATOM 1762 O O . ASN A 1 212 ? -50.521 2.048 69.922 1.00 88.56 212 ASN A O 1
ATOM 1766 N N . GLU A 1 213 ? -49.555 1.072 71.675 1.00 86.69 213 GLU A N 1
ATOM 1767 C CA . GLU A 1 213 ? -48.892 0.026 70.884 1.00 86.69 213 GLU A CA 1
ATOM 1768 C C . GLU A 1 213 ? -49.909 -0.984 70.330 1.00 86.69 213 GLU A C 1
ATOM 1770 O O . GLU A 1 213 ? -49.942 -1.231 69.128 1.00 86.69 213 GLU A O 1
ATOM 1775 N N . TRP A 1 214 ? -50.841 -1.452 71.165 1.00 91.75 214 TRP A N 1
ATOM 1776 C CA . TRP A 1 214 ? -51.924 -2.343 70.739 1.00 91.75 214 TRP A CA 1
ATOM 1777 C C . TRP A 1 214 ? -52.830 -1.716 69.669 1.00 91.75 214 TRP A C 1
ATOM 1779 O O . TRP A 1 214 ? -53.213 -2.373 68.699 1.00 91.75 214 TRP A O 1
ATOM 1789 N N . THR A 1 215 ? -53.178 -0.434 69.815 1.00 92.19 215 THR A N 1
ATOM 1790 C CA . THR A 1 215 ? -53.982 0.278 68.809 1.00 92.19 215 THR A CA 1
ATOM 1791 C C . THR A 1 215 ? -53.236 0.456 67.489 1.00 92.19 215 THR A C 1
ATOM 1793 O O . THR A 1 215 ? -53.870 0.349 66.440 1.00 92.19 215 THR A O 1
ATOM 1796 N N . LYS A 1 216 ? -51.911 0.667 67.506 1.00 92.50 216 LYS A N 1
ATOM 1797 C CA . LYS A 1 216 ? -51.087 0.688 66.286 1.00 92.50 216 LYS A CA 1
ATOM 1798 C C . LYS A 1 216 ? -51.079 -0.662 65.578 1.00 92.50 216 LYS A C 1
ATOM 1800 O O . LYS A 1 216 ? -51.398 -0.697 64.393 1.00 92.50 216 LYS A O 1
ATOM 1805 N N . ASP A 1 217 ? -50.824 -1.751 66.300 1.00 91.88 217 ASP A N 1
ATOM 1806 C CA . ASP A 1 217 ? -50.841 -3.104 65.725 1.00 91.88 217 ASP A CA 1
ATOM 1807 C C . ASP A 1 217 ? -52.202 -3.420 65.089 1.00 91.88 217 ASP A C 1
ATOM 1809 O O . ASP A 1 217 ? -52.296 -3.954 63.981 1.00 91.88 217 ASP A O 1
ATOM 1813 N N . LYS A 1 218 ? -53.285 -3.027 65.767 1.00 92.88 218 LYS A N 1
ATOM 1814 C CA . LYS A 1 218 ? -54.648 -3.197 65.261 1.00 92.88 218 LYS A CA 1
ATOM 1815 C C . LYS A 1 218 ? -54.927 -2.343 64.020 1.00 92.88 218 LYS A C 1
ATOM 1817 O O . LYS A 1 218 ? -55.592 -2.812 63.098 1.00 92.88 218 LYS A O 1
ATOM 1822 N N . LEU A 1 219 ? -54.426 -1.108 63.978 1.00 93.75 219 LEU A N 1
ATOM 1823 C CA . LEU A 1 219 ? -54.530 -0.242 62.802 1.00 93.75 219 LEU A CA 1
ATOM 1824 C C . LEU A 1 219 ? -53.765 -0.807 61.606 1.00 93.75 219 LEU A C 1
ATOM 1826 O O . LEU A 1 219 ? -54.273 -0.738 60.489 1.00 93.75 219 LEU A O 1
ATOM 1830 N N . ASP A 1 220 ? -52.580 -1.372 61.819 1.00 92.75 220 ASP A N 1
ATOM 1831 C CA . ASP A 1 220 ? -51.786 -1.961 60.740 1.00 92.75 220 ASP A CA 1
ATOM 1832 C C . ASP A 1 220 ? -52.438 -3.234 60.183 1.00 92.75 220 ASP A C 1
ATOM 1834 O O . ASP A 1 220 ? -52.450 -3.438 58.967 1.00 92.75 220 ASP A O 1
ATOM 1838 N N . LEU A 1 221 ? -53.088 -4.031 61.035 1.00 93.06 221 LEU A N 1
ATOM 1839 C CA . LEU A 1 221 ? -53.915 -5.155 60.592 1.00 93.06 221 LEU A CA 1
ATOM 1840 C C . LEU A 1 221 ? -55.090 -4.674 59.725 1.00 93.06 221 LEU A C 1
ATOM 1842 O O . LEU A 1 221 ? -55.266 -5.158 58.609 1.00 93.06 221 LEU A O 1
ATOM 1846 N N . PHE A 1 222 ? -55.825 -3.649 60.170 1.00 94.31 222 PHE A N 1
ATOM 1847 C CA . PHE A 1 222 ? -56.916 -3.078 59.375 1.00 94.31 222 PHE A CA 1
ATOM 1848 C C . PHE A 1 222 ? -56.448 -2.442 58.063 1.00 94.31 222 PHE A C 1
ATOM 1850 O O . PHE A 1 222 ? -57.160 -2.510 57.065 1.00 94.31 222 PHE A O 1
ATOM 1857 N N . ARG A 1 223 ? -55.257 -1.837 58.027 1.00 93.50 223 ARG A N 1
ATOM 1858 C CA . ARG A 1 223 ? -54.671 -1.320 56.782 1.00 93.50 223 ARG A CA 1
ATOM 1859 C C . ARG A 1 223 ? -54.391 -2.437 55.787 1.00 93.50 223 ARG A C 1
ATOM 1861 O O . ARG A 1 223 ? -54.743 -2.289 54.621 1.00 93.50 223 ARG A O 1
ATOM 1868 N N . ASN A 1 224 ? -53.811 -3.545 56.241 1.00 94.69 224 ASN A N 1
ATOM 1869 C CA . ASN A 1 224 ? -53.575 -4.708 55.387 1.00 94.69 224 ASN A CA 1
ATOM 1870 C C . ASN A 1 224 ? -54.889 -5.298 54.861 1.00 94.69 224 ASN A C 1
ATOM 1872 O O . ASN A 1 224 ? -54.988 -5.604 53.673 1.00 94.69 224 ASN A O 1
ATOM 1876 N N . ASP A 1 225 ? -55.912 -5.398 55.710 1.00 94.88 225 ASP A N 1
ATOM 1877 C CA . ASP A 1 225 ? -57.237 -5.867 55.296 1.00 94.88 225 ASP A CA 1
ATOM 1878 C C . ASP A 1 225 ? -57.871 -4.935 54.254 1.00 94.88 225 ASP A C 1
ATOM 1880 O O . ASP A 1 225 ? -58.426 -5.410 53.263 1.00 94.88 225 ASP A O 1
ATOM 1884 N N . LEU A 1 226 ? -57.737 -3.614 54.418 1.00 95.81 226 LEU A N 1
ATOM 1885 C CA . LEU A 1 226 ? -58.194 -2.630 53.432 1.00 95.81 226 LEU A CA 1
ATOM 1886 C C . LEU A 1 226 ? -57.425 -2.725 52.109 1.00 95.81 226 LEU A C 1
ATOM 1888 O O . LEU A 1 226 ? -58.040 -2.628 51.051 1.00 95.81 226 LEU A O 1
ATOM 1892 N N . GLU A 1 227 ? -56.106 -2.924 52.144 1.00 95.62 227 GLU A N 1
ATOM 1893 C CA . GLU A 1 227 ? -55.274 -3.100 50.945 1.00 95.62 227 GLU A CA 1
ATOM 1894 C C . GLU A 1 227 ? -55.691 -4.363 50.172 1.00 95.62 227 GLU A C 1
ATOM 1896 O O . GLU A 1 227 ? -55.853 -4.334 48.950 1.00 95.62 227 GLU A O 1
ATOM 1901 N N . ASN A 1 228 ? -55.927 -5.465 50.888 1.00 95.50 228 ASN A N 1
ATOM 1902 C CA . ASN A 1 228 ? -56.399 -6.722 50.312 1.00 95.50 228 ASN A CA 1
ATOM 1903 C C . ASN A 1 228 ? -57.815 -6.589 49.744 1.00 95.50 228 ASN A C 1
ATOM 1905 O O . ASN A 1 228 ? -58.063 -7.015 48.616 1.00 95.50 228 ASN A O 1
ATOM 1909 N N . LEU A 1 229 ? -58.728 -5.954 50.484 1.00 95.94 229 LEU A N 1
ATOM 1910 C CA . LEU A 1 229 ? -60.088 -5.695 50.018 1.00 95.94 229 LEU A CA 1
ATOM 1911 C C . LEU A 1 229 ? -60.080 -4.799 48.777 1.00 95.94 229 LEU A C 1
ATOM 1913 O O . LEU A 1 229 ? -60.814 -5.054 47.830 1.00 95.94 229 LEU A O 1
ATOM 1917 N N . ARG A 1 230 ? -59.213 -3.784 48.745 1.00 95.12 230 ARG A N 1
ATOM 1918 C CA . ARG A 1 230 ? -59.049 -2.902 47.589 1.00 95.12 230 ARG A CA 1
ATOM 1919 C C . ARG A 1 230 ? -58.556 -3.658 46.358 1.00 95.12 230 ARG A C 1
ATOM 1921 O O . ARG A 1 230 ? -59.066 -3.405 45.272 1.00 95.12 230 ARG A O 1
ATOM 1928 N N . LYS A 1 231 ? -57.600 -4.582 46.512 1.00 95.44 231 LYS A N 1
ATOM 1929 C CA . LYS A 1 231 ? -57.174 -5.470 45.416 1.00 95.44 231 LYS A CA 1
ATOM 1930 C C . LYS A 1 231 ? -58.334 -6.336 44.931 1.00 95.44 231 LYS A C 1
ATOM 1932 O O . LYS A 1 231 ? -58.611 -6.340 43.742 1.00 95.44 231 LYS A O 1
ATOM 1937 N N . TYR A 1 232 ? -59.067 -6.961 45.850 1.00 96.62 232 TYR A N 1
ATOM 1938 C CA . TYR A 1 232 ? -60.219 -7.796 45.510 1.00 96.62 232 TYR A CA 1
ATOM 1939 C C . TYR A 1 232 ? -61.321 -7.024 44.765 1.00 96.62 232 TYR A C 1
ATOM 1941 O O . TYR A 1 232 ? -61.846 -7.506 43.766 1.00 96.62 232 TYR A O 1
ATOM 1949 N N . VAL A 1 233 ? -61.636 -5.801 45.202 1.00 96.19 233 VAL A N 1
ATOM 1950 C CA . VAL A 1 233 ? -62.579 -4.915 44.501 1.00 96.19 233 VAL A CA 1
ATOM 1951 C C . VAL A 1 233 ? -62.045 -4.532 43.122 1.00 96.19 233 VAL A C 1
ATOM 1953 O O . VAL A 1 233 ? -62.791 -4.618 42.156 1.00 96.19 233 VAL A O 1
ATOM 1956 N N . SER A 1 234 ? -60.764 -4.171 43.006 1.00 95.06 234 SER A N 1
ATOM 1957 C CA . SER A 1 234 ? -60.147 -3.838 41.715 1.00 95.06 234 SER A CA 1
ATOM 1958 C C . SER A 1 234 ? -60.199 -5.011 40.730 1.00 95.06 234 SER A C 1
ATOM 1960 O O . SER A 1 234 ? -60.451 -4.800 39.545 1.00 95.06 234 SER A O 1
ATOM 1962 N N . ASP A 1 235 ? -59.976 -6.236 41.205 1.00 95.88 235 ASP A N 1
ATOM 1963 C CA . ASP A 1 235 ? -60.051 -7.445 40.383 1.00 95.88 235 ASP A CA 1
ATOM 1964 C C . ASP A 1 235 ? -61.499 -7.712 39.927 1.00 95.88 235 ASP A C 1
ATOM 1966 O O . ASP A 1 235 ? -61.735 -7.974 38.744 1.00 95.88 235 ASP A O 1
ATOM 1970 N N . LEU A 1 236 ? -62.483 -7.562 40.827 1.00 96.56 236 LEU A N 1
ATOM 1971 C CA . LEU A 1 236 ? -63.913 -7.683 40.505 1.00 96.56 236 LEU A CA 1
ATOM 1972 C C . LEU A 1 236 ? -64.397 -6.604 39.532 1.00 96.56 236 LEU A C 1
ATOM 1974 O O . LEU A 1 236 ? -65.161 -6.896 38.615 1.00 96.56 236 LEU A O 1
ATOM 1978 N N . GLU A 1 237 ? -63.965 -5.356 39.708 1.00 95.69 237 GLU A N 1
ATOM 1979 C CA . GLU A 1 237 ? -64.263 -4.265 38.778 1.00 95.69 237 GLU A CA 1
ATOM 1980 C C . GLU A 1 237 ? -63.698 -4.576 37.391 1.00 95.69 237 GLU A C 1
ATOM 1982 O O . GLU A 1 237 ? -64.390 -4.407 36.387 1.00 95.69 237 GLU A O 1
ATOM 1987 N N . GLN A 1 238 ? -62.473 -5.102 37.321 1.00 95.00 238 GLN A N 1
ATOM 1988 C CA . GLN A 1 238 ? -61.862 -5.499 36.058 1.00 95.00 238 GLN A CA 1
ATOM 1989 C C . GLN A 1 238 ? -62.611 -6.664 35.391 1.00 95.00 238 GLN A C 1
ATOM 1991 O O . GLN A 1 238 ? -62.769 -6.670 34.167 1.00 95.00 238 GLN A O 1
ATOM 1996 N N . GLU A 1 239 ? -63.080 -7.646 36.161 1.00 95.75 239 GLU A N 1
ATOM 1997 C CA . GLU A 1 239 ? -63.904 -8.747 35.652 1.00 95.75 239 GLU A CA 1
ATOM 1998 C C . GLU A 1 239 ? -65.273 -8.259 35.163 1.00 95.75 239 GLU A C 1
ATOM 2000 O O . GLU A 1 239 ? -65.692 -8.610 34.059 1.00 95.75 239 GLU A O 1
ATOM 2005 N N . ASN A 1 240 ? -65.936 -7.385 35.920 1.00 95.19 240 ASN A N 1
ATOM 2006 C CA . ASN A 1 240 ? -67.215 -6.798 35.530 1.00 95.19 240 ASN A CA 1
ATOM 2007 C C . ASN A 1 240 ? -67.083 -5.969 34.244 1.00 95.19 240 ASN A C 1
ATOM 2009 O O . ASN A 1 240 ? -67.889 -6.116 33.330 1.00 95.19 240 ASN A O 1
ATOM 2013 N N . ILE A 1 241 ? -66.022 -5.166 34.106 1.00 95.44 241 ILE A N 1
ATOM 2014 C CA . ILE A 1 241 ? -65.741 -4.428 32.864 1.00 95.44 241 ILE A CA 1
ATOM 2015 C C . ILE A 1 241 ? -65.569 -5.393 31.683 1.00 95.44 241 ILE A C 1
ATOM 2017 O O . ILE A 1 241 ? -66.116 -5.139 30.609 1.00 95.44 241 ILE A O 1
ATOM 2021 N N . LYS A 1 242 ? -64.866 -6.521 31.866 1.00 94.62 242 LYS A N 1
ATOM 2022 C CA . LYS A 1 242 ? -64.740 -7.549 30.818 1.00 94.62 242 LYS A CA 1
ATOM 2023 C C . LYS A 1 242 ? -66.101 -8.146 30.457 1.00 94.62 242 LYS A C 1
ATOM 2025 O O . LYS A 1 242 ? -66.439 -8.193 29.279 1.00 94.62 242 LYS A O 1
ATOM 2030 N N . LEU A 1 243 ? -66.903 -8.556 31.438 1.00 94.62 243 LEU A N 1
ATOM 2031 C CA . LEU A 1 243 ? -68.244 -9.107 31.204 1.00 94.62 243 LEU A CA 1
ATOM 2032 C C . LEU A 1 243 ? -69.164 -8.105 30.497 1.00 94.62 243 LEU A C 1
ATOM 2034 O O . LEU A 1 243 ? -69.814 -8.459 29.517 1.00 94.62 243 LEU A O 1
ATOM 2038 N N . MET A 1 244 ? -69.162 -6.846 30.931 1.00 92.81 244 MET A N 1
ATOM 2039 C CA . MET A 1 244 ? -69.904 -5.766 30.281 1.00 92.81 244 MET A CA 1
ATOM 2040 C C . MET A 1 244 ? -69.433 -5.538 28.844 1.00 92.81 244 MET A C 1
ATOM 2042 O O . MET A 1 244 ? -70.267 -5.346 27.963 1.00 92.81 244 MET A O 1
ATOM 2046 N N . SER A 1 245 ? -68.124 -5.610 28.578 1.00 91.06 245 SER A N 1
ATOM 2047 C CA . SER A 1 245 ? -67.602 -5.512 27.211 1.00 91.06 245 SER A CA 1
ATOM 2048 C C . SER A 1 245 ? -68.075 -6.670 26.326 1.00 91.06 245 SER A C 1
ATOM 2050 O O . SER A 1 245 ? -68.518 -6.423 25.208 1.00 91.06 245 SER A O 1
ATOM 2052 N N . TYR A 1 246 ? -68.104 -7.903 26.850 1.00 92.62 246 TYR A N 1
ATOM 2053 C CA . TYR A 1 246 ? -68.642 -9.061 26.131 1.00 92.62 246 TYR A CA 1
ATOM 2054 C C . TYR A 1 246 ? -70.139 -8.923 25.852 1.00 92.62 246 TYR A C 1
ATOM 2056 O O . TYR A 1 246 ? -70.567 -9.166 24.730 1.00 92.62 246 TYR A O 1
ATOM 2064 N N . LEU A 1 247 ? -70.939 -8.493 26.833 1.00 92.19 247 LEU A N 1
ATOM 2065 C CA . LEU A 1 247 ? -72.372 -8.254 26.636 1.00 92.19 247 LEU A CA 1
ATOM 2066 C C . LEU A 1 247 ? -72.629 -7.153 25.606 1.00 92.19 247 LEU A C 1
ATOM 2068 O O . LEU A 1 247 ? -73.514 -7.291 24.766 1.00 92.19 247 LEU A O 1
ATOM 2072 N N . PHE A 1 248 ? -71.844 -6.077 25.647 1.00 90.81 248 PHE A N 1
ATOM 2073 C CA . PHE A 1 248 ? -71.944 -4.996 24.675 1.00 90.81 248 PHE A CA 1
ATOM 2074 C C . PHE A 1 248 ? -71.574 -5.469 23.266 1.00 90.81 248 PHE A C 1
ATOM 2076 O O . PHE A 1 248 ? -72.222 -5.089 22.294 1.00 90.81 248 PHE A O 1
ATOM 2083 N N . GLU A 1 249 ? -70.566 -6.330 23.141 1.00 90.06 249 GLU A N 1
ATOM 2084 C CA . GLU A 1 249 ? -70.164 -6.909 21.863 1.00 90.06 249 GLU A CA 1
ATOM 2085 C C . GLU A 1 249 ? -71.192 -7.912 21.324 1.00 90.06 249 GLU A C 1
ATOM 2087 O O . GLU A 1 249 ? -71.537 -7.828 20.147 1.00 90.06 249 GLU A O 1
ATOM 2092 N N . CYS A 1 250 ? -71.767 -8.769 22.174 1.00 84.88 250 CYS A N 1
ATOM 2093 C CA . CYS A 1 250 ? -7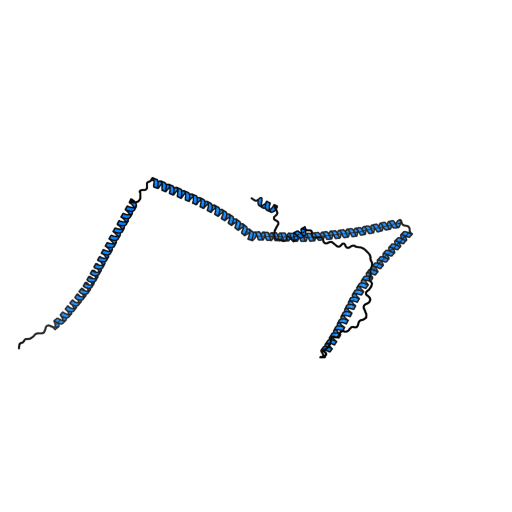2.889 -9.639 21.810 1.00 84.88 250 CYS A CA 1
ATOM 2094 C C . CYS A 1 250 ? -74.104 -8.824 21.352 1.00 84.88 250 CYS A C 1
ATOM 2096 O O . CYS A 1 250 ? -74.630 -9.078 20.275 1.00 84.88 250 CYS A O 1
ATOM 2098 N N . ASN A 1 251 ? -74.505 -7.794 22.103 1.00 87.56 251 ASN A N 1
ATOM 2099 C CA . ASN A 1 251 ? -75.617 -6.927 21.715 1.00 87.56 251 ASN A CA 1
ATOM 2100 C C . ASN A 1 251 ? -75.324 -6.188 20.396 1.00 87.56 251 ASN A C 1
ATOM 2102 O O . ASN A 1 251 ? -76.181 -6.093 19.527 1.00 87.56 251 ASN A O 1
ATOM 2106 N N . ASN A 1 252 ? -74.091 -5.717 20.183 1.00 84.94 252 ASN A N 1
ATOM 2107 C CA . ASN A 1 252 ? -73.699 -5.130 18.899 1.00 84.94 252 ASN A CA 1
ATOM 2108 C C . ASN A 1 252 ? -73.740 -6.144 17.751 1.00 84.94 252 ASN A C 1
ATOM 2110 O O . ASN A 1 252 ? -74.088 -5.773 16.632 1.00 84.94 252 ASN A O 1
ATOM 2114 N N . GLN A 1 253 ? -73.367 -7.402 17.992 1.00 84.19 253 GLN A N 1
ATOM 2115 C CA . GLN A 1 253 ? -73.486 -8.473 17.003 1.00 84.19 253 GLN A CA 1
ATOM 2116 C C . GLN A 1 253 ? -74.951 -8.801 16.711 1.00 84.19 253 GLN A C 1
ATOM 2118 O O . GLN A 1 253 ? -75.295 -8.954 15.546 1.00 84.19 253 GLN A O 1
ATOM 2123 N N . GLU A 1 254 ? -75.818 -8.838 17.722 1.00 82.38 254 GLU A N 1
ATOM 2124 C CA . GLU A 1 254 ? -77.264 -9.019 17.556 1.00 82.38 254 GLU A CA 1
ATOM 2125 C C . GLU A 1 254 ? -77.887 -7.857 16.776 1.00 82.38 254 GLU A C 1
ATOM 2127 O O . GLU A 1 254 ? -78.618 -8.086 15.818 1.00 82.38 254 GLU A O 1
ATOM 2132 N N . VAL A 1 255 ? -77.540 -6.608 17.099 1.00 82.38 255 VAL A N 1
ATOM 2133 C CA . VAL A 1 255 ? -77.995 -5.423 16.355 1.00 82.38 255 VAL A CA 1
ATOM 2134 C C . VAL A 1 255 ? -77.477 -5.439 14.917 1.00 82.38 255 VAL A C 1
ATOM 2136 O O . VAL A 1 255 ? -78.232 -5.128 13.998 1.00 82.38 255 VAL A O 1
ATOM 2139 N N . LYS A 1 256 ? -76.215 -5.829 14.688 1.00 80.50 256 LYS A N 1
ATOM 2140 C CA . LYS A 1 256 ? -75.678 -6.025 13.332 1.00 80.50 256 LYS A CA 1
ATOM 2141 C C . LYS A 1 256 ? -76.422 -7.130 12.595 1.00 80.50 256 LYS A C 1
ATOM 2143 O O . LYS A 1 256 ? -76.819 -6.909 11.465 1.00 80.50 256 LYS A O 1
ATOM 2148 N N . PHE A 1 257 ? -76.677 -8.264 13.238 1.00 80.38 257 PHE A N 1
ATOM 2149 C CA . PHE A 1 257 ? -77.430 -9.366 12.654 1.00 80.38 257 PHE A CA 1
ATOM 2150 C C . PHE A 1 257 ? -78.854 -8.938 12.281 1.00 80.38 257 PHE A C 1
ATOM 2152 O O . PHE A 1 257 ? -79.295 -9.188 11.165 1.00 80.38 257 PHE A O 1
ATOM 2159 N N . VAL A 1 258 ? -79.560 -8.238 13.173 1.00 80.00 258 VAL A N 1
ATOM 2160 C CA . VAL A 1 258 ? -80.901 -7.702 12.898 1.00 80.00 258 VAL A CA 1
ATOM 2161 C C . VAL A 1 258 ? -80.854 -6.683 11.762 1.00 80.00 258 VAL A C 1
ATOM 2163 O O . VAL A 1 258 ? -81.684 -6.754 10.860 1.00 80.00 258 VAL A O 1
ATOM 2166 N N . ARG A 1 259 ? -79.870 -5.775 11.755 1.00 79.00 259 ARG A N 1
ATOM 2167 C CA . ARG A 1 259 ? -79.655 -4.832 10.652 1.00 79.00 259 ARG A CA 1
ATOM 2168 C C . ARG A 1 259 ? -79.417 -5.565 9.337 1.00 79.00 259 ARG A C 1
ATOM 2170 O O . ARG A 1 259 ? -80.071 -5.214 8.368 1.00 79.00 259 ARG A O 1
ATOM 2177 N N . ASP A 1 260 ? -78.539 -6.562 9.315 1.00 78.94 260 ASP A N 1
ATOM 2178 C CA . ASP A 1 260 ? -78.193 -7.337 8.123 1.00 78.94 260 ASP A CA 1
ATOM 2179 C C . ASP A 1 260 ? -79.416 -8.099 7.595 1.00 78.94 260 ASP A C 1
ATOM 2181 O O . ASP A 1 260 ? -79.678 -8.094 6.394 1.00 78.94 260 ASP A O 1
ATOM 2185 N N . VAL A 1 261 ? -80.217 -8.697 8.484 1.00 77.19 261 VAL A N 1
ATOM 2186 C CA . VAL A 1 261 ? -81.490 -9.349 8.138 1.00 77.19 261 VAL A CA 1
ATOM 2187 C C . VAL A 1 261 ? -82.484 -8.346 7.558 1.00 77.19 261 VAL A C 1
ATOM 2189 O O . VAL A 1 261 ? -83.067 -8.623 6.516 1.00 77.19 261 VAL A O 1
ATOM 2192 N N . ILE A 1 262 ? -82.649 -7.180 8.185 1.00 74.44 262 ILE A N 1
ATOM 2193 C CA . ILE A 1 262 ? -83.502 -6.096 7.685 1.00 74.44 262 ILE A CA 1
ATOM 2194 C C . ILE A 1 262 ? -83.016 -5.657 6.301 1.00 74.44 262 ILE A C 1
ATOM 2196 O O . ILE A 1 262 ? -83.779 -5.703 5.343 1.00 74.44 262 ILE A O 1
ATOM 2200 N N . THR A 1 263 ? -81.739 -5.308 6.145 1.00 71.06 263 THR A N 1
ATOM 2201 C CA . THR A 1 263 ? -81.197 -4.865 4.856 1.00 71.06 263 THR A CA 1
ATOM 2202 C C . THR A 1 263 ? -81.316 -5.935 3.779 1.00 71.06 263 THR A C 1
ATOM 2204 O O . THR A 1 263 ? -81.652 -5.595 2.655 1.00 71.06 263 THR A O 1
ATOM 2207 N N . ASN A 1 264 ? -81.128 -7.217 4.100 1.00 67.88 264 ASN A N 1
ATOM 2208 C CA . ASN A 1 264 ? -81.293 -8.302 3.131 1.00 67.88 264 ASN A CA 1
ATOM 2209 C C . ASN A 1 264 ? -82.771 -8.531 2.762 1.00 67.88 264 ASN A C 1
ATOM 2211 O O . ASN A 1 264 ? -83.072 -8.757 1.596 1.00 67.88 264 ASN A O 1
ATOM 2215 N N . GLN A 1 265 ? -83.708 -8.392 3.706 1.00 62.78 265 GLN A N 1
ATOM 2216 C CA . GLN A 1 265 ? -85.152 -8.464 3.425 1.00 62.78 265 GLN A CA 1
ATOM 2217 C C . GLN A 1 265 ? -85.667 -7.276 2.598 1.00 62.78 265 GLN A C 1
ATOM 2219 O O . GLN A 1 265 ? -86.642 -7.418 1.860 1.00 62.78 265 GLN A O 1
ATOM 2224 N N . PHE A 1 266 ? -85.018 -6.114 2.707 1.00 56.41 266 PHE A N 1
ATOM 2225 C CA . PHE A 1 266 ? -85.316 -4.931 1.895 1.00 56.41 266 PHE A CA 1
ATOM 2226 C C . PHE A 1 266 ? -84.498 -4.858 0.591 1.00 56.41 266 PHE A C 1
ATOM 2228 O O . PHE A 1 266 ? -84.850 -4.075 -0.282 1.00 56.41 266 PHE A O 1
ATOM 2235 N N . LEU A 1 267 ? -83.459 -5.683 0.415 1.00 53.69 267 LEU A N 1
ATOM 2236 C CA . LEU A 1 267 ? -82.747 -5.854 -0.861 1.00 53.69 267 LEU A CA 1
ATOM 2237 C C . LEU A 1 267 ? -83.479 -6.817 -1.814 1.00 53.69 267 LEU A C 1
ATOM 2239 O O . LEU A 1 267 ? -83.373 -6.650 -3.025 1.00 53.69 267 LEU A O 1
ATOM 2243 N N . ASP A 1 268 ? -84.269 -7.760 -1.286 1.00 50.78 268 ASP A N 1
ATOM 2244 C CA . ASP A 1 268 ? -85.128 -8.661 -2.078 1.00 50.78 268 ASP A CA 1
ATOM 2245 C C . ASP A 1 268 ? -86.491 -8.039 -2.470 1.00 50.78 268 ASP A C 1
ATOM 2247 O O . ASP A 1 268 ? -87.260 -8.648 -3.215 1.00 50.78 268 ASP A O 1
ATOM 2251 N N . ASN A 1 269 ? -86.796 -6.817 -2.014 1.00 45.97 269 ASN A N 1
ATOM 2252 C CA . ASN A 1 269 ? -87.929 -6.019 -2.490 1.00 45.97 269 ASN A CA 1
ATOM 2253 C C . ASN A 1 269 ? -87.407 -4.817 -3.282 1.00 45.97 269 ASN A C 1
ATOM 2255 O O . ASN A 1 269 ? -87.089 -3.770 -2.721 1.00 45.97 269 ASN A O 1
ATOM 2259 N N . GLU A 1 270 ? -87.321 -4.979 -4.602 1.00 44.88 270 GLU A N 1
ATOM 2260 C CA . GLU A 1 270 ? -87.065 -3.879 -5.527 1.00 44.88 270 GLU A CA 1
ATOM 2261 C C . GLU A 1 270 ? -88.041 -2.710 -5.301 1.00 44.88 270 GLU A C 1
ATOM 2263 O O . GLU A 1 270 ? -89.257 -2.894 -5.232 1.00 44.88 270 GLU A O 1
ATOM 2268 N N . ASN A 1 271 ? -87.467 -1.505 -5.336 1.00 47.97 271 ASN A N 1
ATOM 2269 C CA . ASN A 1 271 ? -88.105 -0.195 -5.468 1.00 47.97 271 ASN A CA 1
ATOM 2270 C C . ASN A 1 271 ? -88.815 0.356 -4.226 1.00 47.97 271 ASN A C 1
ATOM 2272 O O . ASN A 1 271 ? -89.995 0.102 -4.008 1.00 47.97 271 ASN A O 1
ATOM 2276 N N . LEU A 1 272 ? -88.130 1.273 -3.537 1.00 42.75 272 LEU A N 1
ATOM 2277 C CA . LEU A 1 272 ? -88.667 2.608 -3.248 1.00 42.75 272 LEU A CA 1
ATOM 2278 C C . LEU A 1 272 ? -87.510 3.566 -2.927 1.00 42.75 272 LEU A C 1
ATOM 2280 O O . LEU A 1 272 ? -86.828 3.448 -1.913 1.00 42.75 272 LEU A O 1
ATOM 2284 N N . GLU A 1 273 ? -87.282 4.485 -3.863 1.00 44.94 273 GLU A N 1
ATOM 2285 C CA . GLU A 1 273 ? -86.504 5.707 -3.679 1.00 44.94 273 GLU A CA 1
ATOM 2286 C C . GLU A 1 273 ? -87.138 6.616 -2.607 1.00 44.94 273 GLU A C 1
ATOM 2288 O O . GLU A 1 273 ? -88.340 6.519 -2.350 1.00 44.94 273 GLU A O 1
ATOM 2293 N N . LEU A 1 274 ? -86.337 7.601 -2.160 1.00 40.69 274 LEU A N 1
ATOM 2294 C CA . LEU A 1 274 ? -86.701 8.837 -1.437 1.00 40.69 274 LEU A CA 1
ATOM 2295 C C . LEU A 1 274 ? -86.808 8.674 0.094 1.00 40.69 274 LEU A C 1
ATOM 2297 O O . LEU A 1 274 ? -87.399 7.723 0.582 1.00 40.69 274 LEU A O 1
ATOM 2301 N N . ASN A 1 275 ? -86.311 9.569 0.946 1.00 37.69 275 ASN A N 1
ATOM 2302 C CA . ASN A 1 275 ? -85.638 10.858 0.797 1.00 37.69 275 ASN A CA 1
ATOM 2303 C C . ASN A 1 275 ? -84.946 11.172 2.134 1.00 37.69 275 ASN A C 1
ATOM 2305 O O . ASN A 1 275 ? -85.412 10.740 3.189 1.00 37.69 275 ASN A O 1
ATOM 2309 N N . ASP A 1 276 ? -83.878 11.964 2.072 1.00 46.34 276 ASP A N 1
ATOM 2310 C CA . ASP A 1 276 ? -83.382 12.735 3.210 1.00 46.34 276 ASP A CA 1
ATOM 2311 C C . ASP A 1 276 ? -84.494 13.646 3.740 1.00 46.34 276 ASP A C 1
ATOM 2313 O O . ASP A 1 276 ? -85.055 14.421 2.969 1.00 46.34 276 ASP A O 1
ATOM 2317 N N . GLU A 1 277 ? -84.755 13.615 5.045 1.00 38.94 277 GLU A N 1
ATOM 2318 C CA . GLU A 1 277 ? -85.299 14.767 5.762 1.00 38.94 277 GLU A CA 1
ATOM 2319 C C . GLU A 1 277 ? -84.839 14.725 7.225 1.00 38.94 277 GLU A C 1
ATOM 2321 O O . GLU A 1 277 ? -84.998 13.741 7.949 1.00 38.94 277 GLU A O 1
ATOM 2326 N N . GLN A 1 278 ? -84.173 15.814 7.598 1.00 42.62 278 GLN A N 1
ATOM 2327 C CA . GLN A 1 278 ? -83.873 16.212 8.961 1.00 42.62 278 GLN A CA 1
ATOM 2328 C C . GLN A 1 278 ? -85.198 16.451 9.689 1.00 42.62 278 GLN A C 1
ATOM 2330 O O . GLN A 1 278 ? -86.094 17.038 9.095 1.00 42.62 278 GLN A O 1
ATOM 2335 N N . ASP A 1 279 ? -85.305 16.053 10.955 1.00 35.66 279 ASP A N 1
ATOM 2336 C CA . ASP A 1 279 ? -85.707 17.001 11.994 1.00 35.66 279 ASP A CA 1
ATOM 2337 C C . ASP A 1 279 ? -85.528 16.440 13.406 1.00 35.66 279 ASP A C 1
ATOM 2339 O O . ASP A 1 279 ? -85.506 15.234 13.662 1.00 35.66 279 ASP A O 1
ATOM 2343 N N . ASP A 1 280 ? -85.306 17.414 14.274 1.00 35.75 280 ASP A N 1
ATOM 2344 C CA . ASP A 1 280 ? -84.961 17.386 15.679 1.00 35.75 280 ASP A CA 1
ATOM 2345 C C . ASP A 1 280 ? -85.978 16.667 16.572 1.00 35.75 280 ASP A C 1
ATOM 2347 O O . ASP A 1 280 ? -87.177 16.887 16.459 1.00 35.75 280 ASP A O 1
ATOM 2351 N N . ASP A 1 281 ? -85.467 15.946 17.574 1.00 37.00 281 ASP A N 1
ATOM 2352 C CA . ASP A 1 281 ? -86.077 15.927 18.904 1.00 37.00 281 ASP A CA 1
ATOM 2353 C C . ASP A 1 281 ? -84.974 15.857 19.972 1.00 37.00 281 ASP A C 1
ATOM 2355 O O . ASP A 1 281 ? -84.278 14.855 20.168 1.00 37.00 281 ASP A O 1
ATOM 2359 N N . GLN A 1 282 ? -84.801 16.992 20.648 1.00 36.22 282 GLN A N 1
ATOM 2360 C CA . GLN A 1 282 ? -84.122 17.118 21.930 1.00 36.22 282 GLN A CA 1
ATOM 2361 C C . GLN A 1 282 ? -84.981 16.456 23.013 1.00 36.22 282 GLN A C 1
ATOM 2363 O O . GLN A 1 282 ? -86.160 16.765 23.125 1.00 36.22 282 GLN A O 1
ATOM 2368 N N . ASP A 1 283 ? -84.391 15.604 23.851 1.00 33.81 283 ASP A N 1
ATOM 2369 C CA . ASP A 1 283 ? -84.222 15.892 25.282 1.00 33.81 283 ASP A CA 1
ATOM 2370 C C . ASP A 1 283 ? -83.813 14.648 26.094 1.00 33.81 283 ASP A C 1
ATOM 2372 O O . ASP A 1 283 ? -84.179 13.511 25.814 1.00 33.81 283 ASP A O 1
ATOM 2376 N N . VAL A 1 284 ? -83.115 14.931 27.199 1.00 40.53 284 VAL A N 1
ATOM 2377 C CA . VAL A 1 284 ? -82.862 14.053 28.356 1.00 40.53 284 VAL A CA 1
ATOM 2378 C C . VAL A 1 284 ? -81.733 13.019 28.179 1.00 40.53 284 VAL A C 1
ATOM 2380 O O . VAL A 1 284 ? -81.948 11.852 27.887 1.00 40.53 284 VAL A O 1
ATOM 2383 N N . ILE A 1 285 ? -80.489 13.445 28.435 1.00 36.81 285 ILE A N 1
ATOM 2384 C CA . ILE A 1 285 ? -79.639 13.035 29.584 1.00 36.81 285 ILE A CA 1
ATOM 2385 C C . ILE A 1 285 ? -78.281 13.750 29.412 1.00 36.81 285 ILE A C 1
ATOM 2387 O O . ILE A 1 285 ? -77.270 13.193 28.995 1.00 36.81 285 ILE A O 1
ATOM 2391 N N . THR A 1 286 ? -78.245 15.036 29.757 1.00 37.75 286 THR A N 1
ATOM 2392 C CA . THR A 1 286 ? -77.005 15.754 30.091 1.00 37.75 286 THR A CA 1
ATOM 2393 C C . THR A 1 286 ? -77.177 16.409 31.453 1.00 37.75 286 THR A C 1
ATOM 2395 O O . THR A 1 286 ? -77.482 17.591 31.554 1.00 37.75 286 THR A O 1
ATOM 2398 N N . SER A 1 287 ? -77.028 15.619 32.515 1.00 30.73 287 SER A N 1
ATOM 2399 C CA . SER A 1 287 ? -76.720 16.064 33.884 1.00 30.73 287 SER A CA 1
ATOM 2400 C C . SER A 1 287 ? -76.546 14.788 34.708 1.00 30.73 287 SER A C 1
ATOM 2402 O O . SER A 1 287 ? -77.507 14.066 34.917 1.00 30.73 287 SER A O 1
ATOM 2404 N N . THR A 1 288 ? -75.339 14.343 35.043 1.00 33.66 288 THR A N 1
ATOM 2405 C CA . THR A 1 288 ? -74.543 14.904 36.137 1.00 33.66 288 THR A CA 1
ATOM 2406 C C . THR A 1 288 ? -73.049 14.757 35.855 1.00 33.66 288 THR A C 1
ATOM 2408 O O . THR A 1 288 ? -72.438 13.720 36.108 1.00 33.66 288 THR A O 1
ATOM 2411 N N . ARG A 1 289 ? -72.434 15.837 35.377 1.00 39.00 289 ARG A N 1
ATOM 2412 C CA . ARG A 1 289 ? -70.985 16.035 35.402 1.00 39.00 289 ARG A CA 1
ATOM 2413 C C . ARG A 1 289 ? -70.705 17.213 36.319 1.00 39.00 289 ARG A C 1
ATOM 2415 O O . ARG A 1 289 ? -70.571 18.317 35.825 1.00 39.00 289 ARG A O 1
ATOM 2422 N N . TYR A 1 290 ? -70.644 16.992 37.631 1.00 34.03 290 TYR A N 1
ATOM 2423 C CA . TYR A 1 290 ? -69.994 17.918 38.561 1.00 34.03 290 TYR A CA 1
ATOM 2424 C C . TYR A 1 290 ? -69.572 17.204 39.849 1.00 34.03 290 TYR A C 1
ATOM 2426 O O . TYR A 1 290 ? -70.345 16.449 40.429 1.00 34.03 290 TYR A O 1
ATOM 2434 N N . ASN A 1 291 ? -68.374 17.584 40.302 1.00 28.92 291 ASN A N 1
ATOM 2435 C CA . ASN A 1 291 ? -67.801 17.444 41.645 1.00 28.92 291 ASN A CA 1
ATOM 2436 C C . ASN A 1 291 ? -66.883 16.249 41.918 1.00 28.92 291 ASN A C 1
ATOM 2438 O O . ASN A 1 291 ? -67.191 15.396 42.736 1.00 28.92 291 ASN A O 1
ATOM 2442 N N . GLU A 1 292 ? -65.646 16.354 41.427 1.00 34.22 292 GLU A N 1
ATOM 2443 C CA . GLU A 1 292 ? -64.490 16.053 42.278 1.00 34.22 292 GLU A CA 1
ATOM 2444 C C . GLU A 1 292 ? -63.531 17.250 42.303 1.00 34.22 292 GLU A C 1
ATOM 2446 O O . GLU A 1 292 ? -62.603 17.388 41.510 1.00 34.22 292 GLU A O 1
ATOM 2451 N N . LYS A 1 293 ? -63.774 18.149 43.263 1.00 36.22 293 LYS A N 1
ATOM 2452 C CA . LYS A 1 293 ? -62.694 18.880 43.926 1.00 36.22 293 LYS A CA 1
ATOM 2453 C C . LYS A 1 293 ? -62.042 17.896 44.891 1.00 36.22 293 LYS A C 1
ATOM 2455 O O . LYS A 1 293 ? -62.686 17.491 45.854 1.00 36.22 293 LYS A O 1
ATOM 2460 N N . LYS A 1 294 ? -60.756 17.602 44.705 1.00 33.97 294 LYS A N 1
ATOM 2461 C CA . LYS A 1 294 ? -59.904 17.126 45.798 1.00 33.97 294 LYS A CA 1
ATOM 2462 C C . LYS A 1 294 ? -58.845 18.183 46.086 1.00 33.97 294 LYS A C 1
ATOM 2464 O O . LYS A 1 294 ? -57.941 18.419 45.290 1.00 33.97 294 LYS A O 1
ATOM 2469 N N . LEU A 1 295 ? -59.027 18.861 47.218 1.00 34.34 295 LEU A N 1
ATOM 2470 C CA . LEU A 1 295 ? -58.007 19.668 47.874 1.00 34.34 295 LEU A CA 1
ATOM 2471 C C . LEU A 1 295 ? -56.994 18.734 48.560 1.00 34.34 295 LEU A C 1
ATOM 2473 O O . LEU A 1 295 ? -57.386 17.865 49.330 1.00 34.34 295 LEU A O 1
ATOM 2477 N N . PHE A 1 296 ? -55.722 18.984 48.243 1.00 31.94 296 PHE A N 1
ATOM 2478 C CA . PHE A 1 296 ? -54.513 19.006 49.083 1.00 31.94 296 PHE A CA 1
ATOM 2479 C C . PHE A 1 296 ? -54.181 17.885 50.084 1.00 31.94 296 PHE A C 1
ATOM 2481 O O . PHE A 1 296 ? -54.892 17.670 51.058 1.00 31.94 296 PHE A O 1
ATOM 2488 N N . LEU A 1 297 ? -52.983 17.318 49.875 1.00 32.72 297 LEU A N 1
ATOM 2489 C CA . LEU A 1 297 ? -51.839 17.067 50.788 1.00 32.72 297 LEU A CA 1
ATOM 2490 C C . LEU A 1 297 ? -50.863 16.189 49.964 1.00 32.72 297 LEU A C 1
ATOM 2492 O O . LEU A 1 297 ? -51.313 15.269 49.297 1.00 32.72 297 LEU A O 1
ATOM 2496 N N . ASP A 1 298 ? -49.552 16.362 49.858 1.00 30.88 298 ASP A N 1
ATOM 2497 C CA . ASP A 1 298 ? -48.564 17.228 50.484 1.00 30.88 298 ASP A CA 1
ATOM 2498 C C . ASP A 1 298 ? -47.309 17.206 49.569 1.00 30.88 298 ASP A C 1
ATOM 2500 O O . ASP A 1 298 ? -47.218 16.412 48.628 1.00 30.88 298 ASP A O 1
ATOM 2504 N N . GLY A 1 299 ? -46.381 18.134 49.776 1.00 36.66 299 GLY A N 1
ATOM 2505 C CA . GLY A 1 299 ? -45.390 18.569 48.795 1.00 36.66 299 GLY A CA 1
ATOM 2506 C C . GLY A 1 299 ? -44.350 17.554 48.304 1.00 36.66 299 GLY A C 1
ATOM 2507 O O . GLY A 1 299 ? -43.635 16.942 49.079 1.00 36.66 299 GLY A O 1
ATOM 2508 N N . HIS A 1 300 ? -44.112 17.574 46.990 1.00 34.22 300 HIS A N 1
ATOM 2509 C CA . HIS A 1 300 ? -42.760 17.575 46.427 1.00 34.22 300 HIS A CA 1
ATOM 2510 C C . HIS A 1 300 ? -42.752 18.462 45.177 1.00 34.22 300 HIS A C 1
ATOM 2512 O O . HIS A 1 300 ? -43.337 18.130 44.146 1.00 34.22 300 HIS A O 1
ATOM 2518 N N . LYS A 1 301 ? -42.078 19.617 45.265 1.00 37.03 301 LYS A N 1
ATOM 2519 C CA . LYS A 1 301 ? -41.682 20.408 44.094 1.00 37.03 301 LYS A CA 1
ATOM 2520 C C . LYS A 1 301 ? -40.859 19.497 43.178 1.00 37.03 301 LYS A C 1
ATOM 2522 O O . LYS A 1 301 ? -39.683 19.267 43.452 1.00 37.03 301 LYS A O 1
ATOM 2527 N N . LYS A 1 302 ? -41.446 18.996 42.087 1.00 40.97 302 LYS A N 1
ATOM 2528 C CA . LYS A 1 302 ? -40.659 18.496 40.957 1.00 40.97 302 LYS A CA 1
ATOM 2529 C C . LYS A 1 302 ? -39.911 19.695 40.389 1.00 40.97 302 LYS A C 1
ATOM 2531 O O . LYS A 1 302 ? -40.510 20.577 39.778 1.00 40.97 302 LYS A O 1
ATOM 2536 N N . GLN A 1 303 ? -38.613 19.760 40.663 1.00 40.50 303 GLN A N 1
ATOM 2537 C CA . GLN A 1 303 ? -37.723 20.641 39.928 1.00 40.50 303 GLN A CA 1
ATOM 2538 C C . GLN A 1 303 ? -37.798 20.209 38.463 1.00 40.50 303 GLN A C 1
ATOM 2540 O O . GLN A 1 303 ? -37.495 19.065 38.129 1.00 40.50 303 GLN A O 1
ATOM 2545 N N . LEU A 1 304 ? -38.267 21.115 37.608 1.00 35.09 304 LEU A N 1
ATOM 2546 C CA . LEU A 1 304 ? -38.059 21.025 36.172 1.00 35.09 304 LEU A CA 1
ATOM 2547 C C . LEU A 1 304 ? -36.550 20.896 35.964 1.00 35.09 304 LEU A C 1
ATOM 2549 O O . LEU A 1 304 ? -35.804 21.833 36.254 1.00 35.09 304 LEU A O 1
ATOM 2553 N N . ILE A 1 305 ? -36.108 19.719 35.526 1.00 39.56 305 ILE A N 1
ATOM 2554 C CA . ILE A 1 305 ? -34.746 19.503 35.053 1.00 39.56 305 ILE A CA 1
ATOM 2555 C C . ILE A 1 305 ? -34.572 20.468 33.881 1.00 39.56 305 ILE A C 1
ATOM 2557 O O . ILE A 1 305 ? -35.140 20.266 32.808 1.00 39.56 305 ILE A O 1
ATOM 2561 N N . LYS A 1 306 ? -33.840 21.562 34.108 1.00 45.00 306 LYS A N 1
ATOM 2562 C CA . LYS A 1 306 ? -33.299 22.361 33.013 1.00 45.00 306 LYS A CA 1
ATOM 2563 C C . LYS A 1 306 ? -32.407 21.419 32.217 1.00 45.00 306 LYS A C 1
ATOM 2565 O O . LYS A 1 306 ? -31.466 20.861 32.778 1.00 45.00 306 LYS A O 1
ATOM 2570 N N . GLN A 1 307 ? -32.719 21.227 30.939 1.00 46.28 307 GLN A N 1
ATOM 2571 C CA . GLN A 1 307 ? -31.745 20.650 30.022 1.00 46.28 307 GLN A CA 1
ATOM 2572 C C . GLN A 1 307 ? -30.468 21.500 30.103 1.00 46.28 307 GLN A C 1
ATOM 2574 O O . GLN A 1 307 ? -30.584 22.732 30.148 1.00 46.28 307 GLN A O 1
ATOM 2579 N N . PRO A 1 308 ? -29.272 20.893 30.181 1.00 48.03 308 PRO A N 1
ATOM 2580 C CA . PRO A 1 308 ? -28.046 21.660 30.073 1.00 48.03 308 PRO A CA 1
ATOM 2581 C C . PRO A 1 308 ? -28.044 22.336 28.701 1.00 48.03 308 PRO A C 1
ATOM 2583 O O . PRO A 1 308 ? -28.172 21.685 27.667 1.00 48.03 308 PRO A O 1
ATOM 2586 N N . SER A 1 309 ? -27.976 23.664 28.706 1.00 55.41 309 SER A N 1
ATOM 2587 C CA . SER A 1 309 ? -27.678 24.439 27.512 1.00 55.41 309 SER A CA 1
ATOM 2588 C C . SER A 1 309 ? -26.303 24.006 27.018 1.00 55.41 309 SER A C 1
ATOM 2590 O O . SER A 1 309 ? -25.327 24.195 27.745 1.00 55.41 309 SER A O 1
ATOM 2592 N N . ILE A 1 310 ? -26.267 23.429 25.816 1.00 52.53 310 ILE A N 1
ATOM 2593 C CA . ILE A 1 310 ? -25.063 23.218 25.006 1.00 52.53 310 ILE A CA 1
ATOM 2594 C C . ILE A 1 310 ? -24.158 24.444 25.158 1.00 52.53 310 ILE A C 1
ATOM 2596 O O . ILE A 1 310 ? -24.573 25.580 24.906 1.00 52.53 310 ILE A O 1
ATOM 2600 N N . THR A 1 311 ? -22.951 24.221 25.664 1.00 68.19 311 THR A N 1
ATOM 2601 C CA . THR A 1 311 ? -21.910 25.244 25.760 1.00 68.19 311 THR A CA 1
ATOM 2602 C C . THR A 1 311 ? -21.489 25.657 24.350 1.00 68.19 311 THR A C 1
ATOM 2604 O O . THR A 1 311 ? -21.511 24.846 23.427 1.00 68.19 311 THR A O 1
ATOM 2607 N N . GLN A 1 312 ? -21.105 26.925 24.161 1.00 60.22 312 GLN A N 1
ATOM 2608 C CA . GLN A 1 312 ? -20.682 27.460 22.854 1.00 60.22 312 GLN A CA 1
ATOM 2609 C C . GLN A 1 312 ? -19.595 26.605 22.174 1.00 60.22 312 GLN A C 1
ATOM 2611 O O . GLN A 1 312 ? -19.620 26.464 20.956 1.00 60.22 312 GLN A O 1
ATOM 2616 N N . GLU A 1 313 ? -18.740 25.937 22.951 1.00 58.31 313 GLU A N 1
ATOM 2617 C CA . GLU A 1 313 ? -17.721 25.003 22.451 1.00 58.31 313 GLU A CA 1
ATOM 2618 C C . GLU A 1 313 ? -18.304 23.740 21.782 1.00 58.31 313 GLU A C 1
ATOM 2620 O O . GLU A 1 313 ? -17.749 23.253 20.800 1.00 58.31 313 GLU A O 1
ATOM 2625 N N . GLU A 1 314 ? -19.447 23.220 22.245 1.00 58.22 314 GLU A N 1
ATOM 2626 C CA . GLU A 1 314 ? -20.108 22.058 21.624 1.00 58.22 314 GLU A CA 1
ATOM 2627 C C . GLU A 1 314 ? -20.842 22.445 20.328 1.00 58.22 314 GLU A C 1
ATOM 2629 O O . GLU A 1 314 ? -20.915 21.647 19.391 1.00 58.22 314 GLU A O 1
ATOM 2634 N N . PHE A 1 315 ? -21.330 23.687 20.234 1.00 60.81 315 PHE A N 1
ATOM 2635 C CA . PHE A 1 315 ? -21.909 24.234 19.002 1.00 60.81 315 PHE A CA 1
ATOM 2636 C C . PHE A 1 315 ? -20.830 24.490 17.936 1.00 60.81 315 PHE A C 1
ATOM 2638 O O . PHE A 1 315 ? -21.041 24.210 16.756 1.00 60.81 315 PHE A O 1
ATOM 2645 N N . GLU A 1 316 ? -19.648 24.952 18.351 1.00 59.50 316 GLU A N 1
ATOM 2646 C CA . GLU A 1 316 ? -18.484 25.126 17.474 1.00 59.50 316 GLU A CA 1
ATOM 2647 C C . GLU A 1 316 ? -17.909 23.779 17.003 1.00 59.50 316 GLU A C 1
ATOM 2649 O O . GLU A 1 316 ? -17.557 23.638 15.831 1.00 59.50 316 GLU A O 1
ATOM 2654 N N . ALA A 1 317 ? -17.905 22.750 17.859 1.00 59.62 317 ALA A N 1
ATOM 2655 C CA . ALA A 1 317 ? -17.479 21.399 17.485 1.00 59.62 317 ALA A CA 1
ATOM 2656 C C . ALA A 1 317 ? -18.417 20.733 16.458 1.00 59.62 317 ALA A C 1
ATOM 2658 O O . ALA A 1 317 ? -17.951 20.004 15.582 1.00 59.62 317 ALA A O 1
ATOM 2659 N N . GLN A 1 318 ? -19.726 21.009 16.517 1.00 57.38 318 GLN A N 1
ATOM 2660 C CA . GLN A 1 318 ? -20.695 20.495 15.539 1.00 57.38 318 GLN A CA 1
ATOM 2661 C C . GLN A 1 318 ? -20.669 21.242 14.197 1.00 57.38 318 GLN A C 1
ATOM 2663 O O . GLN A 1 318 ? -21.038 20.657 13.181 1.00 57.38 318 GLN A O 1
ATOM 2668 N N . GLN A 1 319 ? -20.205 22.497 14.155 1.00 54.72 319 GLN A N 1
ATOM 2669 C CA . GLN A 1 319 ? -20.019 23.228 12.893 1.00 54.72 319 GLN A CA 1
ATOM 2670 C C . GLN A 1 319 ? -18.719 22.871 12.161 1.00 54.72 319 GLN A C 1
ATOM 2672 O O . GLN A 1 319 ? -18.586 23.185 10.979 1.00 54.72 319 GLN A O 1
ATOM 2677 N N . ASN A 1 320 ? -17.781 22.186 12.819 1.00 53.16 320 ASN A N 1
ATOM 2678 C CA . ASN A 1 320 ? -16.459 21.900 12.263 1.00 53.16 320 ASN A CA 1
ATOM 2679 C C . ASN A 1 320 ? -16.323 20.488 11.661 1.00 53.16 320 ASN A C 1
ATOM 2681 O O . ASN A 1 320 ? -15.237 19.913 11.619 1.00 53.16 320 ASN A O 1
ATOM 2685 N N . THR A 1 321 ? -17.417 19.921 11.142 1.00 50.09 321 THR A N 1
ATOM 2686 C CA . THR A 1 321 ? -17.399 18.689 10.328 1.00 50.09 321 THR A CA 1
ATOM 2687 C C . THR A 1 321 ? -17.053 18.980 8.863 1.00 50.09 321 THR A C 1
ATOM 2689 O O . THR A 1 321 ? -17.725 18.504 7.947 1.00 50.09 321 THR A O 1
ATOM 2692 N N . GLY A 1 322 ? -16.020 19.790 8.632 1.00 47.03 322 GLY A N 1
ATOM 2693 C CA . GLY A 1 322 ? -15.536 20.160 7.305 1.00 47.03 322 GLY A CA 1
ATOM 2694 C C . GLY A 1 322 ? -14.051 19.857 7.148 1.00 47.03 322 GLY A C 1
ATOM 2695 O O . GLY A 1 322 ? -13.227 20.691 7.490 1.00 47.03 322 GLY A O 1
ATOM 2696 N N . GLU A 1 323 ? -13.736 18.659 6.648 1.00 53.28 323 GLU A N 1
ATOM 2697 C CA . GLU A 1 323 ? -12.604 18.298 5.764 1.00 53.28 323 GLU A CA 1
ATOM 2698 C C . GLU A 1 323 ? -11.189 18.904 5.937 1.00 53.28 323 GLU A C 1
ATOM 2700 O O . GLU A 1 323 ? -10.358 18.739 5.048 1.00 53.28 323 GLU A O 1
ATOM 2705 N N . TYR A 1 324 ? -10.827 19.519 7.061 1.00 52.78 324 TYR A N 1
ATOM 2706 C CA . TYR A 1 324 ? -9.459 19.984 7.300 1.00 52.78 324 TYR A CA 1
ATOM 2707 C C . TYR A 1 324 ? -8.986 19.630 8.707 1.00 52.78 324 TYR A C 1
ATOM 2709 O O . TYR A 1 324 ? -9.510 20.101 9.713 1.00 52.78 324 TYR A O 1
ATOM 2717 N N . TRP A 1 325 ? -7.944 18.800 8.767 1.00 53.47 325 TRP A N 1
ATOM 2718 C CA . TRP A 1 325 ? -7.187 18.572 9.992 1.00 53.47 325 TRP A CA 1
ATOM 2719 C C . TRP A 1 325 ? -6.445 19.861 10.374 1.00 53.47 325 TRP A C 1
ATOM 2721 O O . TRP A 1 325 ? -5.751 20.423 9.519 1.00 53.47 325 TRP A O 1
ATOM 2731 N N . PRO A 1 326 ? -6.534 20.335 11.629 1.00 57.56 326 PRO A N 1
ATOM 2732 C CA . PRO A 1 326 ? -5.746 21.473 12.068 1.00 57.56 326 PRO A CA 1
ATOM 2733 C C . PRO A 1 326 ? -4.275 21.050 12.122 1.00 57.56 326 PRO A C 1
ATOM 2735 O O . PRO A 1 326 ? -3.859 20.287 12.992 1.00 57.56 326 PRO A O 1
ATOM 2738 N N . ILE A 1 327 ? -3.480 21.530 11.166 1.00 60.06 327 ILE A N 1
ATOM 2739 C CA . ILE A 1 327 ? -2.023 21.404 11.215 1.00 60.06 327 ILE A CA 1
ATOM 2740 C C . ILE A 1 327 ? -1.548 22.286 12.370 1.00 60.06 327 ILE A C 1
ATOM 2742 O O . ILE A 1 327 ? -1.603 23.513 12.289 1.00 60.06 327 ILE A O 1
ATOM 2746 N N . THR A 1 328 ? -1.106 21.669 13.463 1.00 76.31 328 THR A N 1
ATOM 2747 C CA . THR A 1 328 ? -0.555 22.401 14.606 1.00 76.31 328 THR A CA 1
ATOM 2748 C C . THR A 1 328 ? 0.854 22.907 14.283 1.00 76.31 328 THR A C 1
ATOM 2750 O O . THR A 1 328 ? 1.585 22.319 13.481 1.00 76.31 328 THR A O 1
ATOM 2753 N N . GLN A 1 329 ? 1.275 24.007 14.917 1.00 67.69 329 GLN A N 1
ATOM 2754 C CA . GLN A 1 329 ? 2.637 24.544 14.761 1.00 67.69 329 GLN A CA 1
ATOM 2755 C C . GLN A 1 329 ? 3.722 23.521 15.134 1.00 67.69 329 GLN A C 1
ATOM 2757 O O . GLN A 1 329 ? 4.807 23.546 14.560 1.00 67.69 329 GLN A O 1
ATOM 2762 N N . GLU A 1 330 ? 3.419 22.570 16.020 1.00 65.19 330 GLU A N 1
ATOM 2763 C CA . GLU A 1 330 ? 4.306 21.442 16.322 1.00 65.19 330 GLU A CA 1
ATOM 2764 C C . GLU A 1 330 ? 4.530 20.525 15.110 1.00 65.19 330 GLU A C 1
ATOM 2766 O O . GLU A 1 330 ? 5.664 20.114 14.858 1.00 65.19 330 GLU A O 1
ATOM 2771 N N . MET A 1 331 ? 3.494 20.267 14.301 1.00 70.56 331 MET A N 1
ATOM 2772 C CA . MET A 1 331 ? 3.621 19.464 13.079 1.00 70.56 331 MET A CA 1
ATOM 2773 C C . MET A 1 331 ? 4.492 20.168 12.030 1.00 70.56 331 MET A C 1
ATOM 2775 O O . MET A 1 331 ? 5.334 19.527 11.405 1.00 70.56 331 MET A O 1
ATOM 2779 N N . LEU A 1 332 ? 4.369 21.491 11.887 1.00 70.38 332 LEU A N 1
ATOM 2780 C CA . LEU A 1 332 ? 5.235 22.281 11.000 1.00 70.38 332 LEU A CA 1
ATOM 2781 C C . LEU A 1 332 ? 6.694 22.306 11.479 1.00 70.38 332 LEU A C 1
ATOM 2783 O O . LEU A 1 332 ? 7.611 22.144 10.675 1.00 70.38 332 LEU A O 1
ATOM 2787 N N . ASN A 1 333 ? 6.918 22.435 12.787 1.00 72.50 333 ASN A N 1
ATOM 2788 C CA . ASN A 1 333 ? 8.264 22.455 13.360 1.00 72.50 333 ASN A CA 1
ATOM 2789 C C . ASN A 1 333 ? 8.965 21.089 13.257 1.00 72.50 333 ASN A C 1
ATOM 2791 O O . ASN A 1 333 ? 10.185 21.031 13.104 1.00 72.50 333 ASN A O 1
ATOM 2795 N N . SER A 1 334 ? 8.209 19.986 13.270 1.00 67.69 334 SER A N 1
ATOM 2796 C CA . SER A 1 334 ? 8.764 18.638 13.082 1.00 67.69 334 SER A CA 1
ATOM 2797 C C . SER A 1 334 ? 9.324 18.394 11.672 1.00 67.69 334 SER A C 1
ATOM 2799 O O . SER A 1 334 ? 10.270 17.623 11.516 1.00 67.69 334 SER A O 1
ATOM 2801 N N . LEU A 1 335 ? 8.809 19.098 10.656 1.00 60.53 335 LEU A N 1
ATOM 2802 C CA . LEU A 1 335 ? 9.284 19.005 9.270 1.00 60.53 335 LEU A CA 1
ATOM 2803 C C . LEU A 1 335 ? 10.566 19.815 9.016 1.00 60.53 335 LEU A C 1
ATOM 2805 O O . LEU A 1 335 ? 11.340 19.466 8.130 1.00 60.53 335 LEU A O 1
ATOM 2809 N N . LEU A 1 336 ? 10.811 20.870 9.799 1.00 59.78 336 LEU A N 1
ATOM 2810 C CA . LEU A 1 336 ? 12.003 21.722 9.686 1.00 59.78 336 LEU A CA 1
ATOM 2811 C C . LEU A 1 336 ? 13.248 21.133 10.369 1.00 59.78 336 LEU A C 1
ATOM 2813 O O . LEU A 1 336 ? 14.362 21.471 9.986 1.00 59.78 336 LEU A O 1
ATOM 2817 N N . ASN A 1 337 ? 13.079 20.218 11.325 1.00 56.12 337 ASN A N 1
ATOM 2818 C CA . ASN A 1 337 ? 14.190 19.591 12.055 1.00 56.12 337 ASN A CA 1
ATOM 2819 C C . ASN A 1 337 ? 14.789 18.351 11.360 1.00 56.12 337 ASN A C 1
ATOM 2821 O O . ASN A 1 337 ? 15.597 17.648 11.964 1.00 56.12 337 ASN A O 1
ATOM 2825 N N . TYR A 1 338 ? 14.398 18.069 10.112 1.00 51.91 338 TYR A N 1
ATOM 2826 C CA . TYR A 1 338 ? 14.868 16.915 9.330 1.00 51.91 338 TYR A CA 1
ATOM 2827 C C . TYR A 1 338 ? 15.709 17.284 8.089 1.00 51.91 338 TYR A C 1
ATOM 2829 O O . TYR A 1 338 ? 15.899 16.433 7.217 1.00 51.91 338 TYR A O 1
ATOM 2837 N N . GLN A 1 339 ? 16.221 18.520 8.001 1.00 44.84 339 GLN A N 1
ATOM 2838 C CA . GLN A 1 339 ? 17.185 18.937 6.967 1.00 44.84 339 GLN A CA 1
ATOM 2839 C C . GLN A 1 339 ? 18.628 18.955 7.460 1.00 44.84 339 GLN A C 1
ATOM 2841 O O . GLN A 1 339 ? 18.866 19.450 8.584 1.00 44.84 339 GLN A O 1
#

Radius of gyration: 76.59 Å; chains: 1; bounding box: 145×66×247 Å

InterPro domains:
  IPR026702 Coiled-coil domain-containing protein 83 [PTHR21468] (3-307)

Sequence (339 aa):
MPKEKSKKSKDSKVNYFQAITGYKISLKDKELKDANEELNKLVERNFFLKERTDRLNQTRLQNIHKAMTEYKTFTHQLNSQPRCERDDVIIELKNLWTFKSSLNKELVEIKKQIKNTDKEISQSKQALKYWTNFKNQGTKDLDTQIYLLKKELADMNENYEIISSTLRNNITDTVNEIMKNTVNIIERKNKVVAEKCLKFLDKESVEKSKENEWTKDKLDLFRNDLENLRKYVSDLEQENIKLMSYLFECNNQEVKFVRDVITNQFLDNENLELNDEQDDDQDVITSTRYNEKKLFLDGHKKQLIKQPSITQEEFEAQQNTGEYWPITQEMLNSLLNYQ

Foldseek 3Di:
DDDDDDDDDDVPVVVVVVVVVVVVVVVVVVVVVVVVVVVVVVVVVVVVVVVVVVVVVVVVVVVVVVVVVVVVVVVCVVVPDPDDDPVNVVVVVVVVVVVVVVVVVVVVVVVVVVVVVVVVVVVVVVVVVVVVCCVVPVVVVVVVVVVVVVVVVVVVVVVVVVVVVVVVVVVVVVVVVVVVVVVVVVVVVVVVVVVVVLVVDDPVVNVVVVVVVVVVVVVVVVVVVVVVVVVVVVVVVVVVVVVVVVVVVVVVVVVVVVVVVVVVVVVVDDDDDDDDDDDDDDDDDDDDDDDDDDDDDDDDPPDPPDDPDDDVVNVVVVVPPDDDDPCDVVNVVVVVVPD

pLDDT: mean 80.39, std 21.17, range [28.92, 98.38]

Organism: Brachionus plicatilis (NCBI:txid10195)

Secondary structure (DSSP, 8-state):
---------SHHHHHHHHHHHHHHHHHHHHHHHHHHHHHHHHHHHHHHHHHHHHHHHHHHHHHHHHHHHHHHHHHHHHHHS----HHHHHHHHHHHHHHHHHHHHHHHHHHHHHHHHHHHHHHHHHHHHHHHHIIIIIHHHHHHHHHHHHHHHHHHHHHHHHHHHHHHHHHHHHHHHHHHHHHHHHHHHHHHHHHHHHHTS-HHHHHHHHHHHHHHHHHHHHHHHHHHHHHHHHHHHHHHHHHHHHHHHHHHHHHHHHHHHHHHHHHSS--------------S---------------------PPPP--HHHHHHHH--SS-----HHHHHHHHTT-